Protein AF-A0A015IZI7-F1 (afdb_monomer_lite)

Sequence (241 aa):
MLTGRVTEDRLMTQDAIYEAQQQQKQRHDENLVRIFYKIGDLVLLYKSQLRGKKKLQDRWKGPYYIHEDLGNGVYKLRTLQGDILKTPVNSERLKLYNQRMEPYQSILKDLLQTTPVEVTPFPLPYEPNMKPERKFEILCDALNRIKHFNNRLLLLVHLYYLGRFLEKETESSVQRNYFVRQLTAHYRTSATRIFYIFEIPGAKQIMRTKKTNVSLLRELNTQEYQGLVLQASEIFNGVEN

Radius of gyration: 28.91 Å; chains: 1; bounding box: 81×68×71 Å

Structure (mmCIF, N/CA/C/O backbone):
data_AF-A0A015IZI7-F1
#
_entry.id   AF-A0A015IZI7-F1
#
loop_
_atom_site.group_PDB
_atom_site.id
_atom_site.type_symbol
_atom_site.label_atom_id
_atom_site.label_alt_id
_atom_site.label_comp_id
_atom_site.label_asym_id
_atom_site.label_entity_id
_atom_site.label_seq_id
_atom_site.pdbx_PDB_ins_code
_atom_site.Cartn_x
_atom_site.Cartn_y
_atom_site.Cartn_z
_atom_site.occupancy
_atom_site.B_iso_or_equiv
_atom_site.auth_seq_id
_atom_site.auth_comp_id
_atom_site.auth_asym_id
_atom_site.auth_atom_id
_atom_site.pdbx_PDB_model_num
ATOM 1 N N . MET A 1 1 ? -57.983 41.270 40.077 1.00 46.94 1 MET A N 1
ATOM 2 C CA . MET A 1 1 ? -57.760 39.905 39.550 1.00 46.94 1 MET A CA 1
ATOM 3 C C . MET A 1 1 ? -56.468 39.866 38.728 1.00 46.94 1 MET A C 1
ATOM 5 O O . MET A 1 1 ? -56.521 39.899 37.510 1.00 46.94 1 MET A O 1
ATOM 9 N N . LEU A 1 2 ? -55.302 39.869 39.388 1.00 54.09 2 LEU A N 1
ATOM 10 C CA . LEU A 1 2 ? -53.970 39.886 38.741 1.00 54.09 2 LEU A CA 1
ATOM 11 C C . LEU A 1 2 ? -53.221 38.543 38.862 1.00 54.09 2 LEU A C 1
ATOM 13 O O . LEU A 1 2 ? -52.195 38.346 38.224 1.00 54.09 2 LEU A O 1
ATOM 17 N N . THR A 1 3 ? -53.739 37.611 39.661 1.00 53.09 3 THR A N 1
ATOM 18 C CA . THR A 1 3 ? -53.109 36.318 39.966 1.00 53.09 3 THR A CA 1
ATOM 19 C C . THR A 1 3 ? -53.405 35.227 38.931 1.00 53.09 3 THR A C 1
ATOM 21 O O . THR A 1 3 ? -52.600 34.311 38.789 1.00 53.09 3 THR A O 1
ATOM 24 N N . GLY A 1 4 ? -54.506 35.345 38.176 1.00 58.00 4 GLY A N 1
ATOM 25 C CA . GLY A 1 4 ? -54.903 34.387 37.131 1.00 58.00 4 GLY A CA 1
ATOM 26 C C . GLY A 1 4 ? -53.984 34.404 35.905 1.00 58.00 4 GLY A C 1
ATOM 27 O O . GLY A 1 4 ? -53.443 33.373 35.539 1.00 58.00 4 GLY A O 1
ATOM 28 N N . ARG A 1 5 ? -53.685 35.585 35.342 1.00 57.84 5 ARG A N 1
ATOM 29 C CA . ARG A 1 5 ? -52.778 35.699 34.178 1.00 57.84 5 ARG A CA 1
ATOM 30 C C . ARG A 1 5 ? -51.366 35.186 34.462 1.00 57.84 5 ARG A C 1
ATOM 32 O O . ARG A 1 5 ? -50.799 34.465 33.660 1.00 57.84 5 ARG A O 1
ATOM 39 N N . VAL A 1 6 ? -50.823 35.491 35.643 1.00 61.19 6 VAL A N 1
ATOM 40 C CA . VAL A 1 6 ? -49.469 35.056 36.031 1.00 61.19 6 VAL A CA 1
ATOM 41 C C . VAL A 1 6 ? -49.385 33.540 36.240 1.00 61.19 6 VAL A C 1
ATOM 43 O O . VAL A 1 6 ? -48.314 32.960 36.083 1.00 61.19 6 VAL A O 1
ATOM 46 N N . THR A 1 7 ? -50.482 32.884 36.625 1.00 63.19 7 THR A N 1
ATOM 47 C CA . THR A 1 7 ? -50.522 31.419 36.762 1.00 63.19 7 THR A CA 1
ATOM 48 C C . THR A 1 7 ? -50.707 30.735 35.411 1.00 63.19 7 THR A C 1
ATOM 50 O O . THR A 1 7 ? -50.045 29.734 35.153 1.00 63.19 7 THR A O 1
ATOM 53 N N . GLU A 1 8 ? -51.507 31.327 34.529 1.00 69.31 8 GLU A N 1
ATOM 54 C CA . GLU A 1 8 ? -51.729 30.880 33.151 1.00 69.31 8 GLU A CA 1
ATOM 55 C C . GLU A 1 8 ? -50.447 30.994 32.305 1.00 69.31 8 GLU A C 1
ATOM 57 O O . GLU A 1 8 ? -50.011 30.009 31.714 1.00 69.31 8 GLU A O 1
ATOM 62 N N . ASP A 1 9 ? -49.738 32.127 32.375 1.00 72.75 9 ASP A N 1
ATOM 63 C CA . ASP A 1 9 ? -48.452 32.334 31.689 1.00 72.75 9 ASP A CA 1
ATOM 64 C C . ASP A 1 9 ? -47.370 31.346 32.166 1.00 72.75 9 ASP A C 1
ATOM 66 O O . ASP A 1 9 ? -46.534 30.887 31.381 1.00 72.75 9 ASP A O 1
ATOM 70 N N . ARG A 1 10 ? -47.381 30.973 33.455 1.00 72.38 10 ARG A N 1
ATOM 71 C CA . ARG A 1 10 ? -46.462 29.963 34.012 1.00 72.38 10 ARG A CA 1
ATOM 72 C C . ARG A 1 10 ? -46.775 28.559 33.508 1.00 72.38 10 ARG A C 1
ATOM 74 O O . ARG A 1 10 ? -45.831 27.824 33.228 1.00 72.38 10 ARG A O 1
ATOM 81 N N . LEU A 1 11 ? -48.057 28.207 33.392 1.00 77.44 11 LEU A N 1
ATOM 82 C CA . LEU A 1 11 ? -48.485 26.921 32.838 1.00 77.44 11 LEU A CA 1
ATOM 83 C C . LEU A 1 11 ? -48.055 26.804 31.372 1.00 77.44 11 LEU A C 1
ATOM 85 O O . LEU A 1 11 ? -47.346 25.870 31.014 1.00 77.44 11 LEU A O 1
ATOM 89 N N . MET A 1 12 ? -48.355 27.830 30.569 1.00 78.56 12 MET A N 1
ATOM 90 C CA . MET A 1 12 ? -47.978 27.889 29.152 1.00 78.56 12 MET A CA 1
ATOM 91 C C . MET A 1 12 ? -46.458 27.809 28.955 1.00 78.56 12 MET A C 1
ATOM 93 O O . MET A 1 12 ? -45.971 27.169 28.024 1.00 78.56 12 MET A O 1
ATOM 97 N N . THR A 1 13 ? -45.685 28.425 29.855 1.00 74.25 13 THR A N 1
ATOM 98 C CA . THR A 1 13 ? -44.217 28.343 29.826 1.00 74.25 13 THR A CA 1
ATOM 99 C C . THR A 1 13 ? -43.715 26.937 30.175 1.00 74.25 13 THR A C 1
ATOM 101 O O . THR A 1 13 ? -42.765 26.461 29.555 1.00 74.25 13 THR A O 1
ATOM 104 N N . GLN A 1 14 ? -44.325 26.255 31.151 1.00 82.31 14 GLN A N 1
ATOM 105 C CA . GLN A 1 14 ? -43.961 24.877 31.503 1.00 82.31 14 GLN A CA 1
ATOM 106 C C . GLN A 1 14 ? -44.265 23.895 30.370 1.00 82.31 14 GLN A C 1
ATOM 108 O O . GLN A 1 14 ? -43.404 23.072 30.053 1.00 82.31 14 GLN A O 1
ATOM 113 N N . ASP A 1 15 ? -45.424 24.030 29.728 1.00 86.00 15 ASP A N 1
ATOM 114 C CA . ASP A 1 15 ? -45.821 23.182 28.602 1.00 86.00 15 ASP A CA 1
ATOM 115 C C . ASP A 1 15 ? -44.879 23.375 27.407 1.00 86.00 15 ASP A C 1
ATOM 117 O O . ASP A 1 15 ? -44.349 22.402 26.870 1.00 86.00 15 ASP A O 1
ATOM 121 N N . ALA A 1 16 ? -44.537 24.623 27.068 1.00 86.44 16 ALA A N 1
ATOM 122 C CA . ALA A 1 16 ? -43.582 24.916 25.998 1.00 86.44 16 ALA A CA 1
ATOM 123 C C . ALA A 1 16 ? -42.170 24.361 26.280 1.00 86.44 16 ALA A C 1
ATOM 125 O O . ALA A 1 16 ? -41.502 23.854 25.374 1.00 86.44 16 ALA A O 1
ATOM 126 N N . ILE A 1 17 ? -41.698 24.424 27.534 1.00 86.75 17 ILE A N 1
ATOM 127 C CA . ILE A 1 17 ? -40.411 23.829 27.937 1.00 86.75 17 ILE A CA 1
ATOM 128 C C . ILE A 1 17 ? -40.462 22.305 27.809 1.00 86.75 17 ILE A C 1
ATOM 130 O O . ILE A 1 17 ? -39.502 21.700 27.325 1.00 86.75 17 ILE A O 1
ATOM 134 N N . TYR A 1 18 ? -41.563 21.684 28.232 1.00 91.62 18 TYR A N 1
ATOM 135 C CA . TYR A 1 18 ? -41.744 20.242 28.133 1.00 91.62 18 TYR A CA 1
ATOM 136 C C . TYR A 1 18 ? -41.743 19.782 26.671 1.00 91.62 18 TYR A C 1
ATOM 138 O O . TYR A 1 18 ? -40.990 18.873 26.318 1.00 91.62 18 TYR A O 1
ATOM 146 N N . GLU A 1 19 ? -42.497 20.454 25.798 1.00 88.62 19 GLU A N 1
ATOM 147 C CA . GLU A 1 19 ? -42.527 20.156 24.363 1.00 88.62 19 GLU A CA 1
ATOM 148 C C . GLU A 1 19 ? -41.151 20.317 23.708 1.00 88.62 19 GLU A C 1
ATOM 150 O O . GLU A 1 19 ? -40.715 19.441 22.955 1.00 88.62 19 GLU A O 1
ATOM 155 N N . ALA A 1 20 ? -40.418 21.384 24.039 1.00 86.50 20 ALA A N 1
ATOM 156 C CA . ALA A 1 20 ? -39.063 21.597 23.535 1.00 86.50 20 ALA A CA 1
ATOM 157 C C . ALA A 1 20 ? -38.099 20.478 23.973 1.00 86.50 20 ALA A C 1
ATOM 159 O O . ALA A 1 20 ? -37.296 20.003 23.164 1.00 86.50 20 ALA A O 1
ATOM 160 N N . GLN A 1 21 ? -38.200 20.008 25.223 1.00 90.12 21 GLN A N 1
ATOM 161 C CA . GLN A 1 21 ? -37.410 18.879 25.723 1.00 90.12 21 GLN A CA 1
ATOM 162 C C . GLN A 1 21 ? -37.759 17.567 25.007 1.00 90.12 21 GLN A C 1
ATOM 164 O O . GLN A 1 21 ? -36.848 16.809 24.666 1.00 90.12 21 GLN A O 1
ATOM 169 N N . GLN A 1 22 ? -39.044 17.307 24.730 1.00 89.19 22 GLN A N 1
ATOM 170 C CA . GLN A 1 22 ? -39.462 16.117 23.980 1.00 89.19 22 GLN A CA 1
ATOM 171 C C . GLN A 1 22 ? -38.949 16.153 22.537 1.00 89.19 22 GLN A C 1
ATOM 173 O O . GLN A 1 22 ? -38.363 15.174 22.079 1.00 89.19 22 GLN A O 1
ATOM 178 N N . GLN A 1 23 ? -39.074 17.288 21.843 1.00 87.12 23 GLN A N 1
ATOM 179 C CA . GLN A 1 23 ? -38.558 17.436 20.478 1.00 87.12 23 GLN A CA 1
ATOM 180 C C . GLN A 1 23 ? -37.031 17.303 20.423 1.00 87.12 23 GLN A C 1
ATOM 182 O O . GLN A 1 23 ? -36.497 16.671 19.511 1.00 87.12 23 GLN A O 1
ATOM 187 N N . GLN A 1 24 ? -36.308 17.864 21.399 1.00 82.88 24 GLN A N 1
ATOM 188 C CA . GLN A 1 24 ? -34.855 17.718 21.488 1.00 82.88 24 GLN A CA 1
ATOM 189 C C . GLN A 1 24 ? -34.450 16.258 21.716 1.00 82.88 24 GLN A C 1
ATOM 191 O O . GLN A 1 24 ? -33.527 15.776 21.058 1.00 82.88 24 GLN A O 1
ATOM 196 N N . LYS A 1 25 ? -35.145 15.550 22.613 1.00 80.88 25 LYS A N 1
ATOM 197 C CA . LYS A 1 25 ? -34.928 14.121 22.855 1.00 80.88 25 LYS A CA 1
ATOM 198 C C . LYS A 1 25 ? -35.200 13.302 21.595 1.00 80.88 25 LYS A C 1
ATOM 200 O O . LYS A 1 25 ? -34.359 12.501 21.218 1.00 80.88 25 LYS A O 1
ATOM 205 N N . GLN A 1 26 ? -36.314 13.550 20.911 1.00 82.25 26 GLN A N 1
ATOM 206 C CA . GLN A 1 26 ? -36.691 12.819 19.703 1.00 82.25 26 GLN A CA 1
ATOM 207 C C . GLN A 1 26 ? -35.664 13.008 18.579 1.00 82.25 26 GLN A C 1
ATOM 209 O O . GLN A 1 26 ? -35.177 12.026 18.030 1.00 82.25 26 GLN A O 1
ATOM 214 N N . ARG A 1 27 ? -35.219 14.247 18.325 1.00 75.44 27 ARG A N 1
ATOM 215 C CA . ARG A 1 27 ? -34.142 14.525 17.354 1.00 75.44 27 ARG A CA 1
ATOM 216 C C . ARG A 1 27 ? -32.806 13.894 17.745 1.00 75.44 27 ARG A C 1
ATOM 218 O O . ARG A 1 27 ? -32.017 13.531 16.875 1.00 75.44 27 ARG A O 1
ATOM 225 N N . HIS A 1 28 ? -32.508 13.817 19.040 1.00 70.94 28 HIS A N 1
ATOM 226 C CA . HIS A 1 28 ? -31.294 13.169 19.527 1.00 70.94 28 HIS A CA 1
ATOM 227 C C . HIS A 1 28 ? -31.367 11.645 19.338 1.00 70.94 28 HIS A C 1
ATOM 229 O O . HIS A 1 28 ? -30.427 11.047 18.817 1.00 70.94 28 HIS A O 1
ATOM 235 N N . ASP A 1 29 ? -32.497 11.036 19.700 1.00 72.00 29 ASP A N 1
ATOM 236 C CA . ASP A 1 29 ? -32.761 9.599 19.586 1.00 72.00 29 ASP A CA 1
ATOM 237 C C . ASP A 1 29 ? -32.817 9.134 18.120 1.00 72.00 29 ASP A C 1
ATOM 239 O O . ASP A 1 29 ? -32.295 8.068 17.802 1.00 72.00 29 ASP A O 1
ATOM 243 N N . GLU A 1 30 ? -33.350 9.950 17.205 1.00 74.75 30 GLU A N 1
ATOM 244 C CA . GLU A 1 30 ? -33.351 9.682 15.756 1.00 74.75 30 GLU A CA 1
ATOM 245 C C . GLU A 1 30 ? -31.937 9.636 15.149 1.00 74.75 30 GLU A C 1
ATOM 247 O O . GLU A 1 30 ? -31.692 8.886 14.205 1.00 74.75 30 GLU A O 1
ATOM 252 N N . ASN A 1 31 ? -30.984 10.397 15.701 1.00 65.75 31 ASN A N 1
ATOM 253 C CA . ASN A 1 31 ? -29.598 10.453 15.216 1.00 65.75 31 ASN A CA 1
ATOM 254 C C . ASN A 1 31 ? -28.659 9.443 15.903 1.00 65.75 31 ASN A C 1
ATOM 256 O O . ASN A 1 31 ? -27.481 9.337 15.544 1.00 65.75 31 ASN A O 1
ATOM 260 N N . LEU A 1 32 ? -29.155 8.696 16.891 1.00 64.44 32 LEU A N 1
ATOM 261 C CA . LEU A 1 32 ? -28.382 7.699 17.624 1.00 64.44 32 LEU A CA 1
ATOM 262 C C . LEU A 1 32 ? -28.206 6.429 16.781 1.00 64.44 32 LEU A C 1
ATOM 264 O O . LEU A 1 32 ? -29.002 5.491 16.826 1.00 64.44 32 LEU A O 1
ATOM 268 N N . VAL A 1 33 ? -27.097 6.357 16.044 1.00 66.38 33 VAL A N 1
ATOM 269 C CA . VAL A 1 33 ? -26.640 5.100 15.440 1.00 66.38 33 VAL A CA 1
ATOM 270 C C . VAL A 1 33 ? -26.130 4.190 16.556 1.00 66.38 33 VAL A C 1
ATOM 272 O O . VAL A 1 33 ? -25.017 4.358 17.057 1.00 66.38 33 VAL A O 1
ATOM 275 N N . ARG A 1 34 ? -26.944 3.210 16.960 1.00 70.12 34 ARG A N 1
ATOM 276 C CA . ARG A 1 34 ? -26.528 2.195 17.936 1.00 70.12 34 ARG A CA 1
ATOM 277 C C . ARG A 1 34 ? -25.529 1.240 17.288 1.00 70.12 34 ARG A C 1
ATOM 279 O O . ARG A 1 34 ? -25.898 0.395 16.476 1.00 70.12 34 ARG A O 1
ATOM 286 N N . ILE A 1 35 ? -24.259 1.385 17.652 1.00 79.38 35 ILE A N 1
ATOM 287 C CA . ILE A 1 35 ? -23.197 0.462 17.250 1.00 79.38 35 ILE A CA 1
ATOM 288 C C . ILE A 1 35 ? -23.132 -0.659 18.287 1.00 79.38 35 ILE A C 1
ATOM 290 O O . ILE A 1 35 ? -22.855 -0.409 19.459 1.00 79.38 35 ILE A O 1
ATOM 294 N N . PHE A 1 36 ? -23.366 -1.893 17.847 1.00 87.75 36 PHE A N 1
ATOM 295 C CA . PHE A 1 36 ? -23.194 -3.088 18.670 1.00 87.75 36 PHE A CA 1
ATOM 296 C C . PHE A 1 36 ? -21.883 -3.786 18.312 1.00 87.75 36 PHE A C 1
ATOM 298 O O . PHE A 1 36 ? -21.544 -3.915 17.134 1.00 87.75 36 PHE A O 1
ATOM 305 N N . TYR A 1 37 ? -21.170 -4.253 19.332 1.00 92.56 37 TYR A N 1
ATOM 306 C CA . TYR A 1 37 ? -19.935 -5.020 19.197 1.00 92.56 37 TYR A CA 1
ATOM 307 C C . TYR A 1 37 ? -20.152 -6.457 19.665 1.00 92.56 37 TYR A C 1
ATOM 309 O O . TYR A 1 37 ? -21.001 -6.722 20.518 1.00 92.56 37 TYR A O 1
ATOM 317 N N . LYS A 1 38 ? -19.376 -7.389 19.119 1.00 93.69 38 LYS A N 1
ATOM 318 C CA . LYS A 1 38 ? -19.397 -8.805 19.494 1.00 93.69 38 LYS A CA 1
ATOM 319 C C . LYS A 1 38 ? -18.257 -9.120 20.451 1.00 93.69 38 LYS A C 1
ATOM 321 O O . LYS A 1 38 ? -17.198 -8.499 20.395 1.00 93.69 38 LYS A O 1
ATOM 326 N N . ILE A 1 39 ? -18.456 -10.119 21.311 1.00 95.12 39 ILE A N 1
ATOM 327 C CA . ILE A 1 39 ? -17.376 -10.663 22.145 1.00 95.12 39 ILE A CA 1
ATOM 328 C C . ILE A 1 39 ? -16.213 -11.081 21.234 1.00 95.12 39 ILE A C 1
ATOM 330 O O . ILE A 1 39 ? -16.412 -11.778 20.242 1.00 95.12 39 ILE A O 1
ATOM 334 N N . GLY A 1 40 ? -15.005 -10.630 21.571 1.00 93.06 40 GLY A N 1
ATOM 335 C CA . GLY A 1 40 ? -13.797 -10.823 20.770 1.00 93.06 40 GLY A CA 1
ATOM 336 C C . GLY A 1 40 ? -13.491 -9.701 19.773 1.00 93.06 40 GLY A C 1
ATOM 337 O O . GLY A 1 40 ? -12.369 -9.665 19.270 1.00 93.06 40 GLY A O 1
ATOM 338 N N . ASP A 1 41 ? -14.403 -8.753 19.527 1.00 94.00 41 ASP A N 1
ATOM 339 C CA . ASP A 1 41 ? -14.086 -7.581 18.706 1.00 94.00 41 ASP A CA 1
ATOM 340 C C . ASP A 1 41 ? -12.974 -6.758 19.360 1.00 94.00 41 ASP A C 1
ATOM 342 O O . ASP A 1 41 ? -12.964 -6.523 20.573 1.00 94.00 41 ASP A O 1
ATOM 346 N N . LEU A 1 42 ? -12.034 -6.294 18.540 1.00 95.12 42 LEU A N 1
ATOM 347 C CA . LEU A 1 42 ? -10.945 -5.439 18.981 1.00 95.12 42 LEU A CA 1
ATOM 348 C C . LEU A 1 42 ? -11.386 -3.974 18.851 1.00 95.12 42 LEU A C 1
ATOM 350 O O . LEU A 1 42 ? -11.800 -3.541 17.778 1.00 95.12 42 LEU A O 1
ATOM 354 N N . VAL A 1 43 ? -11.318 -3.201 19.933 1.00 94.94 43 VAL A N 1
ATOM 355 C CA . VAL A 1 43 ? -11.844 -1.830 20.024 1.00 94.94 43 VAL A CA 1
ATOM 356 C C . VAL A 1 43 ? -10.851 -0.864 20.668 1.00 94.94 43 VAL A C 1
ATOM 358 O O . VAL A 1 43 ? -9.965 -1.242 21.435 1.00 94.94 43 VAL A O 1
ATOM 361 N N . LEU A 1 44 ? -11.014 0.422 20.369 1.00 95.00 44 LEU A N 1
ATOM 362 C CA . LEU A 1 44 ? -10.351 1.527 21.051 1.00 95.00 44 LEU A CA 1
ATOM 363 C C . LEU A 1 44 ? -11.326 2.228 21.998 1.00 95.00 44 LEU A C 1
ATOM 365 O O . LEU A 1 44 ? -12.474 2.474 21.647 1.00 95.00 44 LEU A O 1
ATOM 369 N N . LEU A 1 45 ? -10.827 2.619 23.168 1.00 94.19 45 LEU A N 1
ATOM 370 C CA . LEU A 1 45 ? -11.562 3.302 24.229 1.00 94.19 45 LEU A CA 1
ATOM 371 C C . LEU A 1 45 ? -11.267 4.806 24.241 1.00 94.19 45 LEU A C 1
ATOM 373 O O . LEU A 1 45 ? -10.119 5.219 24.407 1.00 94.19 45 LEU A O 1
ATOM 377 N N . TYR A 1 46 ? -12.295 5.645 24.167 1.00 91.06 46 TYR A N 1
ATOM 378 C CA . TYR A 1 46 ? -12.159 7.096 24.275 1.00 91.06 46 TYR A CA 1
ATOM 379 C C . TYR A 1 46 ? -11.890 7.556 25.721 1.00 91.06 46 TYR A C 1
ATOM 381 O O . TYR A 1 46 ? -12.656 7.269 26.652 1.00 91.06 46 TYR A O 1
ATOM 389 N N . LYS A 1 47 ? -10.819 8.335 25.923 1.00 84.81 47 LYS A N 1
ATOM 390 C CA . LYS A 1 47 ? -10.495 9.021 27.185 1.00 84.81 47 LYS A CA 1
ATOM 391 C C . LYS A 1 47 ? -11.332 10.296 27.317 1.00 84.81 47 LYS A C 1
ATOM 393 O O . LYS A 1 47 ? -11.076 11.285 26.634 1.00 84.81 47 LYS A O 1
ATOM 398 N N . SER A 1 48 ? -12.285 10.303 28.247 1.00 73.81 48 SER A N 1
ATOM 399 C CA . SER A 1 48 ? -13.161 11.457 28.500 1.00 73.81 48 SER A CA 1
ATOM 400 C C . SER A 1 48 ? -12.520 12.576 29.332 1.00 73.81 48 SER A C 1
ATOM 402 O O . SER A 1 48 ? -13.051 13.682 29.354 1.00 73.81 48 SER A O 1
ATOM 404 N N . GLN A 1 49 ? -11.393 12.330 30.011 1.00 69.50 49 GLN A N 1
ATOM 405 C CA . GLN A 1 49 ? -10.818 13.296 30.956 1.00 69.50 49 GLN A CA 1
ATOM 406 C C . GLN A 1 49 ? -10.432 14.633 30.288 1.00 69.50 49 GLN A C 1
ATOM 408 O O . GLN A 1 49 ? -9.799 14.685 29.231 1.00 69.50 49 GLN A O 1
ATOM 413 N N . LEU A 1 50 ? -10.857 15.730 30.927 1.00 58.62 50 LEU A N 1
ATOM 414 C CA . LEU A 1 50 ? -10.858 17.093 30.381 1.00 58.62 50 LEU A CA 1
ATOM 415 C C . LEU A 1 50 ? -9.660 17.962 30.812 1.00 58.62 50 LEU A C 1
ATOM 417 O O . LEU A 1 50 ? -9.432 18.999 30.193 1.00 58.62 50 LEU A O 1
ATOM 421 N N . ARG A 1 51 ? -8.886 17.574 31.837 1.00 61.16 51 ARG A N 1
ATOM 422 C CA . ARG A 1 51 ? -7.815 18.425 32.397 1.00 61.16 51 ARG A CA 1
ATOM 423 C C . ARG A 1 51 ? -6.517 18.349 31.582 1.00 61.16 51 ARG A C 1
ATOM 425 O O . ARG A 1 51 ? -6.025 17.260 31.315 1.00 61.16 51 ARG A O 1
ATOM 432 N N . GLY A 1 52 ? -5.951 19.515 31.245 1.00 65.06 52 GLY A N 1
ATOM 433 C CA . GLY A 1 52 ? -4.572 19.653 30.743 1.00 65.06 52 GLY A CA 1
ATOM 434 C C . GLY A 1 52 ? -4.350 19.406 29.243 1.00 65.06 52 GLY A C 1
ATOM 435 O O . GLY A 1 52 ? -3.253 19.018 28.846 1.00 65.06 52 GLY A O 1
ATOM 436 N N . LYS A 1 53 ? -5.368 19.594 28.392 1.00 64.25 53 LYS A N 1
ATOM 437 C CA . LYS A 1 53 ? -5.282 19.260 26.958 1.00 64.25 53 LYS A CA 1
ATOM 438 C C . LYS A 1 53 ? -4.300 20.155 26.189 1.00 64.25 53 LYS A C 1
ATOM 440 O O . LYS A 1 53 ? -4.436 21.374 26.187 1.00 64.25 53 LYS A O 1
ATOM 445 N N . LYS A 1 54 ? -3.405 19.529 25.416 1.00 68.19 54 LYS A N 1
ATOM 446 C CA . LYS A 1 54 ? -2.718 20.152 24.270 1.00 68.19 54 LYS A CA 1
ATOM 447 C C . LYS A 1 54 ? -3.438 19.755 22.973 1.00 68.19 54 LYS A C 1
ATOM 449 O O . LYS A 1 54 ? -3.994 18.657 22.884 1.00 68.19 54 LYS A O 1
ATOM 454 N N . LYS A 1 55 ? -3.470 20.642 21.970 1.00 74.19 55 LYS A N 1
ATOM 455 C CA . LYS A 1 55 ? -4.003 20.321 20.628 1.00 74.19 55 LYS A CA 1
ATOM 456 C C . LYS A 1 55 ? -3.268 19.089 20.054 1.00 74.19 55 LYS A C 1
ATOM 458 O O . LYS A 1 55 ? -2.096 18.896 20.357 1.00 74.19 55 LYS A O 1
ATOM 463 N N . LEU A 1 56 ? -3.962 18.278 19.243 1.00 74.06 56 LEU A N 1
ATOM 464 C CA . LEU A 1 56 ? -3.447 17.083 18.534 1.00 74.06 56 LEU A CA 1
ATOM 465 C C . LEU A 1 56 ? -3.123 15.825 19.371 1.00 74.06 56 LEU A C 1
ATOM 467 O O . LEU A 1 56 ? -2.608 14.858 18.821 1.00 74.06 56 LEU A O 1
ATOM 471 N N . GLN A 1 57 ? -3.440 15.773 20.669 1.00 77.00 57 GLN A N 1
ATOM 472 C CA . GLN A 1 57 ? -3.255 14.532 21.438 1.00 77.00 57 GLN A CA 1
ATOM 473 C C . GLN A 1 57 ? -4.297 13.461 21.085 1.00 77.00 57 GLN A C 1
ATOM 475 O O . GLN A 1 57 ? -5.499 13.749 21.065 1.00 77.00 57 GLN A O 1
ATOM 480 N N . ASP A 1 58 ? -3.839 12.219 20.885 1.00 78.38 58 ASP A N 1
ATOM 481 C CA . ASP A 1 58 ? -4.726 11.073 20.682 1.00 78.38 58 ASP A CA 1
ATOM 482 C C . ASP A 1 58 ? -5.547 10.786 21.948 1.00 78.38 58 ASP A C 1
ATOM 484 O O . ASP A 1 58 ? -5.037 10.655 23.069 1.00 78.38 58 ASP A O 1
ATOM 488 N N . ARG A 1 59 ? -6.863 10.717 21.757 1.00 86.44 59 ARG A N 1
ATOM 489 C CA . ARG A 1 59 ? -7.852 10.500 22.815 1.00 86.44 59 ARG A CA 1
ATOM 490 C C . ARG A 1 59 ? -8.290 9.047 22.910 1.00 86.44 59 ARG A C 1
ATOM 492 O O . ARG A 1 59 ? -9.003 8.706 23.848 1.00 86.44 59 ARG A O 1
ATOM 499 N N . TRP A 1 60 ? -7.865 8.198 21.986 1.00 91.31 60 TRP A N 1
ATOM 500 C CA . TRP A 1 60 ? -8.178 6.781 21.977 1.00 91.31 60 TRP A CA 1
ATOM 501 C C . TRP A 1 60 ? -7.085 5.997 22.730 1.00 91.31 60 TRP A C 1
ATOM 503 O O . TRP A 1 60 ? -5.895 6.266 22.594 1.00 91.31 60 TRP A O 1
ATOM 513 N N . LYS A 1 61 ? -7.481 5.071 23.609 1.00 90.50 61 LYS A N 1
ATOM 514 C CA . LYS A 1 61 ? -6.614 4.067 24.254 1.00 90.50 61 LYS A CA 1
ATOM 515 C C . LYS A 1 61 ? -6.919 2.696 23.681 1.00 90.50 61 LYS A C 1
ATOM 517 O O . LYS A 1 61 ? -8.049 2.444 23.277 1.00 90.50 61 LYS A O 1
ATOM 522 N N . GLY A 1 62 ? -5.960 1.792 23.785 1.00 87.06 62 GLY A N 1
ATOM 523 C CA . GLY A 1 62 ? -6.122 0.399 23.389 1.00 87.06 62 GLY A CA 1
ATOM 524 C C . GLY A 1 62 ? -5.126 0.030 22.296 1.00 87.06 62 GLY A C 1
ATOM 525 O O . GLY A 1 62 ? -4.199 0.805 22.048 1.00 87.06 62 GLY A O 1
ATOM 526 N N . PRO A 1 63 ? -5.293 -1.132 21.653 1.00 93.38 63 PRO A N 1
ATOM 527 C CA . PRO A 1 63 ? -6.544 -1.896 21.534 1.00 93.38 63 PRO A CA 1
ATOM 528 C C . PRO A 1 63 ? -6.958 -2.738 22.761 1.00 93.38 63 PRO A C 1
ATOM 530 O O . PRO A 1 63 ? -6.123 -3.106 23.585 1.00 93.38 63 PRO A O 1
ATOM 533 N N . TYR A 1 64 ? -8.257 -3.042 22.861 1.00 95.88 64 TYR A N 1
ATOM 534 C CA . TYR A 1 64 ? -8.883 -3.927 23.857 1.00 95.88 64 TYR A CA 1
ATOM 535 C C . TYR A 1 64 ? -9.836 -4.913 23.181 1.00 95.88 64 TYR A C 1
ATOM 537 O O . TYR A 1 64 ? -10.439 -4.566 22.173 1.00 95.88 64 TYR A O 1
ATOM 545 N N . TYR A 1 65 ? -10.035 -6.094 23.759 1.00 96.94 65 TYR A N 1
ATOM 546 C CA . TYR A 1 65 ? -11.087 -7.019 23.336 1.00 96.94 65 TYR A CA 1
ATOM 547 C C . TYR A 1 65 ? -12.402 -6.717 24.056 1.00 96.94 65 TYR A C 1
ATOM 549 O O . TYR A 1 65 ? -12.393 -6.457 25.263 1.00 96.94 65 TYR A O 1
ATOM 557 N N . ILE A 1 66 ? -13.534 -6.834 23.362 1.00 96.88 66 ILE A N 1
ATOM 558 C CA . ILE A 1 66 ? -14.831 -7.010 24.023 1.00 96.88 66 ILE A CA 1
ATOM 559 C C . ILE A 1 66 ? -14.804 -8.358 24.743 1.00 96.88 66 ILE A C 1
ATOM 561 O O . ILE A 1 66 ? -14.634 -9.405 24.120 1.00 96.88 66 ILE A O 1
ATOM 565 N N . HIS A 1 67 ? -14.931 -8.330 26.063 1.00 97.06 67 HIS A N 1
ATOM 566 C CA . HIS A 1 67 ? -14.906 -9.524 26.900 1.00 97.06 67 HIS A CA 1
ATOM 567 C C . HIS A 1 67 ? -16.310 -10.044 27.195 1.00 97.06 67 HIS A C 1
ATOM 569 O O . HIS A 1 67 ? -16.546 -11.245 27.126 1.00 97.06 67 HIS A O 1
ATOM 575 N N . GLU A 1 68 ? -17.228 -9.134 27.506 1.00 96.00 68 GLU A N 1
ATOM 576 C CA . GLU A 1 68 ? -18.588 -9.448 27.930 1.00 96.00 68 GLU A CA 1
ATOM 577 C C . GLU A 1 68 ? -19.526 -8.339 27.448 1.00 96.00 68 GLU A C 1
ATOM 579 O O . GLU A 1 68 ? -19.178 -7.155 27.537 1.00 96.00 68 GLU A O 1
ATOM 584 N N . ASP A 1 69 ? -20.697 -8.727 26.945 1.00 95.31 69 ASP A N 1
ATOM 585 C CA . ASP A 1 69 ? -21.809 -7.823 26.649 1.00 95.31 69 ASP A CA 1
ATOM 586 C C . ASP A 1 69 ? -22.763 -7.816 27.849 1.00 95.31 69 ASP A C 1
ATOM 588 O O . ASP A 1 69 ? -23.332 -8.848 28.201 1.00 95.31 69 ASP A O 1
ATOM 592 N N . LEU A 1 70 ? -22.903 -6.660 28.498 1.00 93.25 70 LEU A N 1
ATOM 593 C CA . LEU A 1 70 ? -23.793 -6.466 29.647 1.00 93.25 70 LEU A CA 1
ATOM 594 C C . LEU A 1 70 ? -25.188 -5.968 29.225 1.00 93.25 70 LEU A C 1
ATOM 596 O O . LEU A 1 70 ? -26.015 -5.654 30.081 1.00 93.25 70 LEU A O 1
ATOM 600 N N . GLY A 1 71 ? -25.454 -5.876 27.920 1.00 89.44 71 GLY A N 1
ATOM 601 C CA . GLY A 1 71 ? -26.685 -5.347 27.351 1.00 89.44 71 GLY A CA 1
ATOM 602 C C . GLY A 1 71 ? -26.674 -3.824 27.196 1.00 89.44 71 GLY A C 1
ATOM 603 O O . GLY A 1 71 ? -25.836 -3.107 27.744 1.00 89.44 71 GLY A O 1
ATOM 604 N N . ASN A 1 72 ? -27.630 -3.312 26.412 1.00 86.62 72 ASN A N 1
ATOM 605 C CA . ASN A 1 72 ? -27.829 -1.876 26.157 1.00 86.62 72 ASN A CA 1
ATOM 606 C C . ASN A 1 72 ? -26.573 -1.133 25.655 1.00 86.62 72 ASN A C 1
ATOM 608 O O . ASN A 1 72 ? -26.395 0.054 25.924 1.00 86.62 72 ASN A O 1
ATOM 612 N N . GLY A 1 73 ? -25.696 -1.832 24.927 1.00 88.94 73 GLY A N 1
ATOM 613 C CA . GLY A 1 73 ? -24.452 -1.263 24.414 1.00 88.94 73 GLY A CA 1
ATOM 614 C C . GLY A 1 73 ? -23.405 -1.010 25.500 1.00 88.94 73 GLY A C 1
ATOM 615 O O . GLY A 1 73 ? -22.548 -0.154 25.315 1.00 88.94 73 GLY A O 1
ATOM 616 N N . VAL A 1 74 ? -23.458 -1.702 26.639 1.00 94.00 74 VAL A N 1
ATOM 617 C CA . VAL A 1 74 ? -22.444 -1.616 27.696 1.00 94.00 74 VAL A CA 1
ATOM 618 C C . VAL A 1 74 ? -21.592 -2.881 27.688 1.00 94.00 74 VAL A C 1
ATOM 620 O O . VAL A 1 74 ? -22.106 -3.990 27.757 1.00 94.00 74 VAL A O 1
ATOM 623 N N . TYR A 1 75 ? -20.272 -2.711 27.656 1.00 96.44 75 TYR A N 1
ATOM 624 C CA . TYR A 1 75 ? -19.322 -3.810 27.496 1.00 96.44 75 TYR A CA 1
ATOM 625 C C . TYR A 1 75 ? -18.264 -3.813 28.598 1.00 96.44 75 TYR A C 1
ATOM 627 O O . TYR A 1 75 ? -17.780 -2.752 29.011 1.00 96.44 75 TYR A O 1
ATOM 635 N N . LYS A 1 76 ? -17.833 -5.005 29.029 1.00 96.94 76 LYS A N 1
ATOM 636 C CA . LYS A 1 76 ? -16.540 -5.155 29.711 1.00 96.94 76 LYS A CA 1
ATOM 637 C C . LYS A 1 76 ? -15.444 -5.351 28.679 1.00 96.94 76 LYS A C 1
ATOM 639 O O . LYS A 1 76 ? -15.597 -6.106 27.720 1.00 96.94 76 LYS A O 1
ATOM 644 N N . LEU A 1 77 ? -14.322 -4.683 28.906 1.00 97.38 77 LEU A N 1
ATOM 645 C CA . LEU A 1 77 ? -13.151 -4.771 28.044 1.00 97.38 77 LEU A CA 1
ATOM 646 C C . LEU A 1 77 ? -12.074 -5.634 28.694 1.00 97.38 77 LEU A C 1
ATOM 648 O O . LEU A 1 77 ? -11.935 -5.638 29.916 1.00 97.38 77 LEU A O 1
ATOM 652 N N . ARG A 1 78 ? -11.264 -6.294 27.873 1.00 97.00 78 ARG A N 1
ATOM 653 C CA . ARG A 1 78 ? -10.069 -7.031 28.290 1.00 97.00 78 ARG A CA 1
ATOM 654 C C . ARG A 1 78 ? -8.838 -6.501 27.559 1.00 97.00 78 ARG A C 1
ATOM 656 O O . ARG A 1 78 ? -8.907 -6.190 26.370 1.00 97.00 78 ARG A O 1
ATOM 663 N N . THR A 1 79 ? -7.714 -6.369 28.257 1.00 95.81 79 THR A N 1
ATOM 664 C CA . THR A 1 79 ? -6.419 -6.027 27.652 1.00 95.81 79 THR A CA 1
ATOM 665 C C . THR A 1 79 ? -5.947 -7.149 26.728 1.00 95.81 79 THR A C 1
ATOM 667 O O . THR A 1 79 ? -6.409 -8.288 26.810 1.00 95.81 79 THR A O 1
ATOM 670 N N . LEU A 1 80 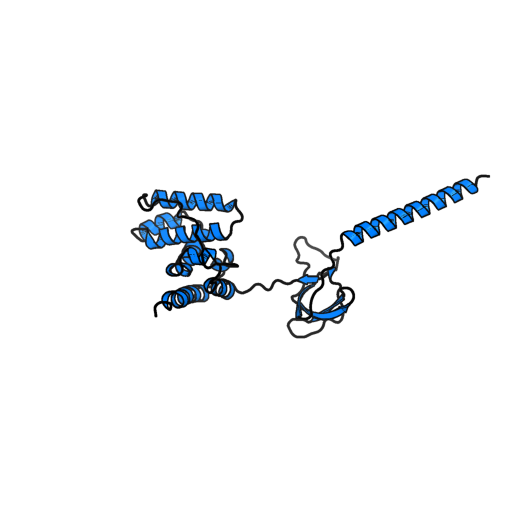? -4.993 -6.853 25.847 1.00 92.88 80 LEU A N 1
ATOM 671 C CA . LEU A 1 80 ? -4.378 -7.885 25.004 1.00 92.88 80 LEU A CA 1
ATOM 672 C C . LEU A 1 80 ? -3.736 -9.002 25.846 1.00 92.88 80 LEU A C 1
ATOM 674 O O . LEU A 1 80 ? -3.722 -10.153 25.423 1.00 92.88 80 LEU A O 1
ATOM 678 N N . GLN A 1 81 ? -3.256 -8.659 27.045 1.00 94.00 81 GLN A N 1
ATOM 679 C CA . GLN A 1 81 ? -2.596 -9.553 27.994 1.00 94.00 81 GLN A CA 1
ATOM 680 C C . GLN A 1 81 ? -3.565 -10.437 28.791 1.00 94.00 81 GLN A C 1
ATOM 682 O O . GLN A 1 81 ? -3.122 -11.411 29.387 1.00 94.00 81 GLN A O 1
ATOM 687 N N . GLY A 1 82 ? -4.871 -10.144 28.790 1.00 91.56 82 GLY A N 1
ATOM 688 C CA . GLY A 1 82 ? -5.857 -10.944 29.527 1.00 91.56 82 GLY A CA 1
ATOM 689 C C . GLY A 1 82 ? -6.564 -10.232 30.674 1.00 91.56 82 GLY A C 1
ATOM 690 O O . GLY A 1 82 ? -7.582 -10.736 31.138 1.00 91.56 82 GLY A O 1
ATOM 691 N N . ASP A 1 83 ? -6.111 -9.048 31.080 1.00 96.00 83 ASP A N 1
ATOM 692 C CA . ASP A 1 83 ? -6.676 -8.343 32.232 1.00 96.00 83 ASP A CA 1
ATOM 693 C C . ASP A 1 83 ? -8.021 -7.702 31.898 1.00 96.00 83 ASP A C 1
ATOM 695 O O . ASP A 1 83 ? -8.143 -6.921 30.951 1.00 96.00 83 ASP A O 1
ATOM 699 N N . ILE A 1 84 ? -9.041 -7.986 32.702 1.00 96.06 84 ILE A N 1
ATOM 700 C CA . ILE A 1 84 ? -10.373 -7.407 32.524 1.00 96.06 84 ILE A CA 1
ATOM 701 C C . ILE A 1 84 ? -10.418 -6.032 33.196 1.00 96.06 84 ILE A C 1
ATOM 703 O O . ILE A 1 84 ? -10.075 -5.868 34.370 1.00 96.06 84 ILE A O 1
ATOM 707 N N . LEU A 1 85 ? -10.866 -5.022 32.454 1.00 93.44 85 LEU A N 1
ATOM 708 C CA . LEU A 1 85 ? -11.078 -3.685 32.990 1.00 93.44 85 LEU A CA 1
ATOM 709 C C . LEU A 1 85 ? -12.253 -3.715 33.971 1.00 93.44 85 LEU A C 1
ATOM 711 O O . LEU A 1 85 ? -13.343 -4.180 33.646 1.00 93.44 85 LEU A O 1
ATOM 715 N N . LYS A 1 86 ? -12.030 -3.162 35.168 1.00 91.88 86 LYS A N 1
ATOM 716 C CA . LYS A 1 86 ? -13.029 -3.142 36.249 1.00 91.88 86 LYS A CA 1
ATOM 717 C C . LYS A 1 86 ? -14.305 -2.392 35.869 1.00 91.88 86 LYS A C 1
ATOM 719 O O . LYS A 1 86 ? -15.391 -2.785 36.277 1.00 91.88 86 LYS A O 1
ATOM 724 N N . THR A 1 87 ? -14.171 -1.291 35.136 1.00 92.12 87 THR A N 1
ATOM 725 C CA . THR A 1 87 ? -15.286 -0.417 34.772 1.00 92.12 87 THR A CA 1
ATOM 726 C C . THR A 1 87 ? -15.858 -0.793 33.406 1.00 92.12 87 THR A C 1
ATOM 728 O O . THR A 1 87 ? -15.130 -0.716 32.412 1.00 92.12 87 THR A O 1
ATOM 731 N N . PRO A 1 88 ? -17.159 -1.130 33.328 1.00 94.25 88 PRO A N 1
ATOM 732 C CA . PRO A 1 88 ? -17.857 -1.256 32.058 1.00 94.25 88 PRO A CA 1
ATOM 733 C C . PRO A 1 88 ? -17.855 0.056 31.273 1.00 94.25 88 PRO A C 1
ATOM 735 O O . PRO A 1 88 ? -17.802 1.151 31.844 1.00 94.25 88 PRO A O 1
ATOM 738 N N . VAL A 1 89 ? -17.929 -0.050 29.950 1.00 93.81 89 VAL A N 1
ATOM 739 C CA . VAL A 1 89 ? -17.881 1.092 29.037 1.00 93.81 89 VAL A CA 1
ATOM 740 C C . VAL A 1 89 ? -19.051 1.026 28.063 1.00 93.81 89 VAL A C 1
ATOM 742 O O . VAL A 1 89 ? -19.324 -0.020 27.484 1.00 93.81 89 VAL A O 1
ATOM 745 N N . ASN A 1 90 ? -19.714 2.162 27.851 1.00 93.44 90 ASN A N 1
ATOM 746 C CA . ASN A 1 90 ? -20.729 2.312 26.811 1.00 93.44 90 ASN A CA 1
ATOM 747 C C . ASN A 1 90 ? -20.097 2.323 25.400 1.00 93.44 90 ASN A C 1
ATOM 749 O O . ASN A 1 90 ? -19.050 2.938 25.182 1.00 93.44 90 ASN A O 1
ATOM 753 N N . SER A 1 91 ? -20.779 1.687 24.451 1.00 91.56 91 SER A N 1
ATOM 754 C CA . SER A 1 91 ? -20.534 1.635 23.010 1.00 91.56 91 SER A CA 1
ATOM 755 C C . SER A 1 91 ? -20.162 2.978 22.379 1.00 91.56 91 SER A C 1
ATOM 757 O O . SER A 1 91 ? -19.265 3.011 21.542 1.00 91.56 91 SER A O 1
ATOM 759 N N . GLU A 1 92 ? -20.748 4.090 22.832 1.00 89.44 92 GLU A N 1
ATOM 760 C CA . GLU A 1 92 ? -20.462 5.451 22.345 1.00 89.44 92 GLU A CA 1
ATOM 761 C C . GLU A 1 92 ? -19.008 5.886 22.576 1.00 89.44 92 GLU A C 1
ATOM 763 O O . GLU A 1 92 ? -18.467 6.746 21.880 1.00 89.44 92 GLU A O 1
ATOM 768 N N . ARG A 1 93 ? -18.349 5.298 23.580 1.00 91.69 93 ARG A N 1
ATOM 769 C CA . ARG A 1 93 ? -16.938 5.553 23.894 1.00 91.69 93 ARG A CA 1
ATOM 770 C C . ARG A 1 93 ? -16.008 4.540 23.243 1.00 91.69 93 ARG A C 1
ATOM 772 O O . ARG A 1 93 ? -14.807 4.575 23.518 1.00 91.69 93 ARG A O 1
ATOM 779 N N . LEU A 1 94 ? -16.544 3.646 22.425 1.00 93.31 94 LEU A N 1
ATOM 780 C CA . LEU A 1 94 ? -15.802 2.623 21.718 1.00 93.31 94 LEU A CA 1
ATOM 781 C C . LEU A 1 94 ? -15.812 2.923 20.223 1.00 93.31 94 LEU A C 1
ATOM 783 O O . LEU A 1 94 ? -16.741 3.517 19.683 1.00 93.31 94 LEU A O 1
ATOM 787 N N . LYS A 1 95 ? -14.756 2.489 19.549 1.00 91.94 95 LYS A N 1
ATOM 788 C CA . LYS A 1 95 ? -14.747 2.321 18.096 1.00 91.94 95 LYS A CA 1
ATOM 789 C C . LYS A 1 95 ? -13.989 1.052 17.756 1.00 91.94 95 LYS A C 1
ATOM 791 O O . LYS A 1 95 ? -13.024 0.730 18.452 1.00 91.94 95 LYS A O 1
ATOM 796 N N . LEU A 1 96 ? -14.373 0.371 16.681 1.00 91.88 96 LEU A N 1
ATOM 797 C CA . LEU A 1 96 ? -13.617 -0.773 16.169 1.00 91.88 96 LEU A CA 1
ATOM 798 C C . LEU A 1 96 ? -12.157 -0.381 15.909 1.00 91.88 96 LEU A C 1
ATOM 800 O O . LEU A 1 96 ? -11.854 0.655 15.308 1.00 91.88 96 LEU A O 1
ATOM 804 N N . TYR A 1 97 ? -11.248 -1.217 16.395 1.00 90.50 97 TYR A N 1
ATOM 805 C CA . TYR A 1 97 ? -9.836 -1.148 16.084 1.00 90.50 97 TYR A CA 1
ATOM 806 C C . TYR A 1 97 ? -9.576 -1.993 14.845 1.00 90.50 97 TYR A C 1
ATOM 808 O O . TYR A 1 97 ? -9.573 -3.222 14.883 1.00 90.50 97 TYR A O 1
ATOM 816 N N . ASN A 1 98 ? -9.307 -1.311 13.739 1.00 82.19 98 ASN A N 1
ATOM 817 C CA . ASN A 1 98 ? -8.845 -1.971 12.533 1.00 82.19 98 ASN A CA 1
ATOM 818 C C . ASN A 1 98 ? -7.372 -2.321 12.723 1.00 82.19 98 ASN A C 1
ATOM 820 O O . ASN A 1 98 ? -6.504 -1.467 12.531 1.00 82.19 98 ASN A O 1
ATOM 824 N N . GLN A 1 99 ? -7.096 -3.566 13.122 1.00 77.25 99 GLN A N 1
ATOM 825 C CA . GLN A 1 99 ? -5.726 -4.046 13.231 1.00 77.25 99 GLN A CA 1
ATOM 826 C C . GLN A 1 99 ? -5.038 -3.880 11.881 1.00 77.25 99 GLN A C 1
ATOM 828 O O . GLN A 1 99 ? -5.469 -4.426 10.858 1.00 77.25 99 GLN A O 1
ATOM 833 N N . ARG A 1 100 ? -3.970 -3.080 11.881 1.00 72.50 100 ARG A N 1
ATOM 834 C CA . ARG A 1 100 ? -3.116 -2.938 10.714 1.00 72.50 100 ARG A CA 1
ATOM 835 C C . ARG A 1 100 ? -2.477 -4.298 10.468 1.00 72.50 100 ARG A C 1
ATOM 837 O O . ARG A 1 100 ? -1.740 -4.800 11.305 1.00 72.50 100 ARG A O 1
ATOM 844 N N . MET A 1 101 ? -2.817 -4.908 9.342 1.00 75.94 101 MET A N 1
ATOM 845 C CA . MET A 1 101 ? -2.130 -6.102 8.873 1.00 75.94 101 MET A CA 1
ATOM 846 C C . MET A 1 101 ? -0.747 -5.679 8.381 1.00 75.94 101 MET A C 1
ATOM 848 O O . MET A 1 101 ? -0.634 -4.650 7.708 1.00 75.94 101 MET A O 1
ATOM 852 N N . GLU A 1 102 ? 0.281 -6.456 8.716 1.00 88.75 102 GLU A N 1
ATOM 853 C CA . GLU A 1 102 ? 1.651 -6.142 8.311 1.00 88.75 102 GLU A CA 1
ATOM 854 C C . GLU A 1 102 ? 1.761 -5.994 6.782 1.00 88.75 102 GLU A C 1
ATOM 856 O O . GLU A 1 102 ? 1.042 -6.696 6.047 1.00 88.75 102 GLU A O 1
ATOM 861 N N . PRO A 1 103 ? 2.619 -5.085 6.275 1.00 93.12 103 PRO A N 1
ATOM 862 C CA . PRO A 1 103 ? 2.736 -4.828 4.842 1.00 93.12 103 PRO A CA 1
ATOM 863 C C . PRO A 1 103 ? 3.007 -6.093 4.032 1.00 93.12 103 PRO A C 1
ATOM 865 O O . PRO A 1 103 ? 2.325 -6.328 3.033 1.00 93.12 103 PRO A O 1
ATOM 868 N N . TYR A 1 104 ? 3.919 -6.945 4.512 1.00 94.25 104 TYR A N 1
ATOM 869 C CA . TYR A 1 104 ? 4.253 -8.217 3.876 1.00 94.25 104 TYR A CA 1
ATOM 870 C C . TYR A 1 104 ? 3.019 -9.111 3.694 1.00 94.25 104 TYR A C 1
ATOM 872 O O . TYR A 1 104 ? 2.677 -9.493 2.577 1.00 94.25 104 TYR A O 1
ATOM 880 N N . GLN A 1 105 ? 2.290 -9.376 4.781 1.00 94.00 105 GLN A N 1
ATOM 881 C CA . GLN A 1 105 ? 1.116 -10.255 4.774 1.00 94.00 105 GLN A CA 1
ATOM 882 C C . GLN A 1 105 ? -0.025 -9.692 3.918 1.00 94.00 105 GLN A C 1
ATOM 884 O O . GLN A 1 105 ? -0.728 -10.433 3.230 1.00 94.00 105 GLN A O 1
ATOM 889 N N . SER A 1 106 ? -0.196 -8.367 3.925 1.00 93.75 106 SER A N 1
ATOM 890 C CA . SER A 1 106 ? -1.215 -7.694 3.117 1.00 93.75 106 SER A CA 1
ATOM 891 C C . SER A 1 106 ? -0.964 -7.861 1.620 1.00 93.75 106 SER A C 1
ATOM 893 O O . SER A 1 106 ? -1.907 -8.111 0.871 1.00 93.75 106 SER A O 1
ATOM 895 N N . ILE A 1 107 ? 0.294 -7.726 1.194 1.00 96.44 107 ILE A N 1
ATOM 896 C CA . ILE A 1 107 ? 0.684 -7.843 -0.215 1.00 96.44 107 ILE A CA 1
ATOM 897 C C . ILE A 1 107 ? 0.691 -9.312 -0.645 1.00 96.44 107 ILE A C 1
ATOM 899 O O . ILE A 1 107 ? 0.141 -9.624 -1.696 1.00 96.44 107 ILE A O 1
ATOM 903 N N . LEU A 1 108 ? 1.213 -10.225 0.182 1.00 96.31 108 LEU A N 1
ATOM 904 C CA . LEU A 1 108 ? 1.197 -11.663 -0.106 1.00 96.31 108 LEU A CA 1
ATOM 905 C C . LEU A 1 108 ? -0.231 -12.184 -0.313 1.00 96.31 108 LEU A C 1
ATOM 907 O O . LEU A 1 108 ? -0.509 -12.885 -1.283 1.00 96.31 108 LEU A O 1
ATOM 911 N N . LYS A 1 109 ? -1.172 -11.779 0.547 1.00 95.38 109 LYS A N 1
ATOM 912 C CA . LYS A 1 109 ? -2.586 -12.147 0.394 1.00 95.38 109 LYS A CA 1
ATOM 913 C C . LYS A 1 109 ? -3.185 -11.648 -0.923 1.00 95.38 109 LYS A C 1
ATOM 915 O O . LYS A 1 109 ? -4.000 -12.338 -1.526 1.00 95.38 109 LYS A O 1
ATOM 920 N N . ASP A 1 110 ? -2.803 -10.452 -1.354 1.00 96.19 110 ASP A N 1
ATOM 921 C CA . ASP A 1 110 ? -3.247 -9.884 -2.625 1.00 96.19 110 ASP A CA 1
ATOM 922 C C . ASP A 1 110 ? -2.579 -10.555 -3.840 1.00 96.19 110 ASP A C 1
ATOM 924 O O . ASP A 1 110 ? -3.198 -10.642 -4.900 1.00 96.19 110 ASP A O 1
ATOM 928 N N . LEU A 1 111 ? -1.348 -11.061 -3.709 1.00 96.31 111 LEU A N 1
ATOM 929 C CA . LEU A 1 111 ? -0.694 -11.869 -4.747 1.00 96.31 111 LEU A CA 1
ATOM 930 C C . LEU A 1 111 ? -1.418 -13.203 -4.964 1.00 96.31 111 LEU A C 1
ATOM 932 O O . LEU A 1 111 ? -1.556 -13.637 -6.100 1.00 96.31 111 LEU A O 1
ATOM 936 N N . LEU A 1 112 ? -1.957 -13.800 -3.901 1.00 94.75 112 LEU A N 1
ATOM 937 C CA . LEU A 1 112 ? -2.742 -15.039 -3.960 1.00 94.75 112 LEU A CA 1
ATOM 938 C C . LEU A 1 112 ? -4.190 -14.836 -4.449 1.00 94.75 112 LEU A C 1
ATOM 940 O O . LEU A 1 112 ? -4.955 -15.793 -4.561 1.00 94.75 112 LEU A O 1
ATOM 944 N N . GLN A 1 113 ? -4.610 -13.597 -4.715 1.00 94.31 113 GLN A N 1
ATOM 945 C CA . GLN A 1 113 ? -5.985 -13.301 -5.099 1.00 94.31 113 GLN A CA 1
ATOM 946 C C . GLN A 1 113 ? -6.265 -13.731 -6.549 1.00 94.31 113 GLN A C 1
ATOM 948 O O . GLN A 1 113 ? -5.678 -13.199 -7.489 1.00 94.31 113 GLN A O 1
ATOM 953 N N . THR A 1 114 ? -7.236 -14.627 -6.738 1.00 91.81 114 THR A N 1
ATOM 954 C CA . THR A 1 114 ? -7.640 -15.146 -8.060 1.00 91.81 114 THR A CA 1
ATOM 955 C C . THR A 1 114 ? -8.898 -14.488 -8.629 1.00 91.81 114 THR A C 1
ATOM 957 O O . THR A 1 114 ? -9.186 -14.636 -9.814 1.00 91.81 114 THR A O 1
ATOM 960 N N . THR A 1 115 ? -9.645 -13.729 -7.814 1.00 89.44 115 THR A N 1
ATOM 961 C CA . THR A 1 115 ? -10.877 -13.047 -8.243 1.00 89.44 115 THR A CA 1
ATOM 962 C C . THR A 1 115 ? -10.712 -11.520 -8.318 1.00 89.44 115 THR A C 1
ATOM 964 O O . THR A 1 115 ? -10.077 -10.940 -7.430 1.00 89.44 115 THR A O 1
ATOM 967 N N . PRO A 1 116 ? -11.311 -10.843 -9.318 1.00 92.75 116 PRO A N 1
ATOM 968 C CA . PRO A 1 116 ? -12.097 -11.429 -10.409 1.00 92.75 116 PRO A CA 1
ATOM 969 C C . PRO A 1 116 ? -11.224 -12.202 -11.416 1.00 92.75 116 PRO A C 1
ATOM 971 O O . PRO A 1 116 ? -10.036 -11.913 -11.575 1.00 92.75 116 PRO A O 1
ATOM 974 N N . VAL A 1 117 ? -11.816 -13.230 -12.038 1.00 88.12 117 VAL A N 1
ATOM 975 C CA . VAL A 1 117 ? -11.122 -14.132 -12.978 1.00 88.12 117 VAL A CA 1
ATOM 976 C C . VAL A 1 117 ? -10.664 -13.338 -14.197 1.00 88.12 117 VAL A C 1
ATOM 978 O O . VAL A 1 117 ? -9.470 -13.293 -14.506 1.00 88.12 117 VAL A O 1
ATOM 981 N N . GLU A 1 118 ? -11.606 -12.632 -14.818 1.00 91.62 118 GLU A N 1
ATOM 982 C CA . GLU A 1 118 ? -11.354 -11.731 -15.930 1.00 91.62 118 GLU A CA 1
ATOM 983 C C . GLU A 1 118 ? -11.061 -10.317 -15.419 1.00 91.62 118 GLU A C 1
ATOM 985 O O . GLU A 1 118 ? -11.844 -9.713 -14.685 1.00 91.62 118 GLU A O 1
ATOM 990 N N . VAL A 1 119 ? -9.893 -9.800 -15.795 1.00 93.44 119 VAL A N 1
ATOM 991 C CA . VAL A 1 119 ? -9.438 -8.451 -15.456 1.00 93.44 119 VAL A CA 1
ATOM 992 C C . VAL A 1 119 ? -8.778 -7.820 -16.667 1.00 93.44 119 VAL A C 1
ATOM 994 O O . VAL A 1 119 ? -7.891 -8.411 -17.286 1.00 93.44 119 VAL A O 1
ATOM 997 N N . THR A 1 120 ? -9.169 -6.582 -16.958 1.00 93.62 120 THR A N 1
ATOM 998 C CA . THR A 1 120 ? -8.502 -5.752 -17.961 1.00 93.62 120 THR A CA 1
ATOM 999 C C . THR A 1 120 ? -7.661 -4.703 -17.233 1.00 93.62 120 THR A C 1
ATOM 1001 O O . THR A 1 120 ? -8.227 -3.863 -16.528 1.00 93.62 120 THR A O 1
ATOM 1004 N N . PRO A 1 121 ? -6.319 -4.755 -17.322 1.00 93.31 121 PRO A N 1
ATOM 1005 C CA . PRO A 1 121 ? -5.468 -3.728 -16.737 1.00 93.31 121 PRO A CA 1
ATOM 1006 C C . PRO A 1 121 ? -5.628 -2.409 -17.496 1.00 93.31 121 PRO A C 1
ATOM 1008 O O . PRO A 1 121 ? -5.951 -2.404 -18.684 1.00 93.31 121 PRO A O 1
ATOM 1011 N N . PHE A 1 122 ? -5.367 -1.285 -16.822 1.00 94.12 122 PHE A N 1
ATOM 1012 C CA . PHE A 1 122 ? -5.319 0.009 -17.506 1.00 94.12 122 PHE A CA 1
ATOM 1013 C C . PHE A 1 122 ? -4.283 -0.047 -18.637 1.00 94.12 122 PHE A C 1
ATOM 1015 O O . PHE A 1 122 ? -3.189 -0.566 -18.402 1.00 94.12 122 PHE A O 1
ATOM 1022 N N . PRO A 1 123 ? -4.593 0.453 -19.842 1.00 93.88 123 PRO A N 1
ATOM 1023 C CA . PRO A 1 123 ? -3.686 0.354 -20.980 1.00 93.88 123 PRO A CA 1
ATOM 1024 C C . PRO A 1 123 ? -2.377 1.105 -20.716 1.00 93.88 123 PRO A C 1
ATOM 1026 O O . PRO A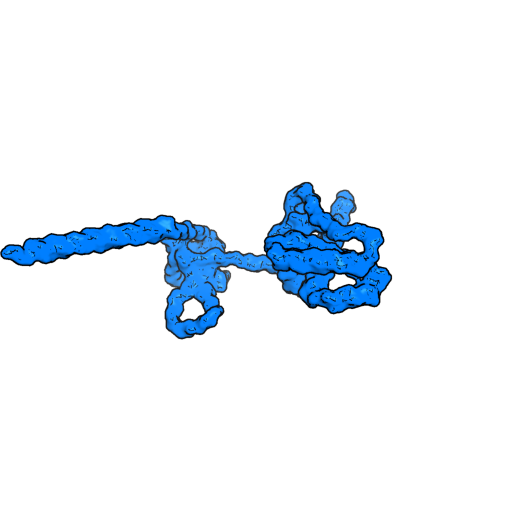 1 123 ? -2.331 2.032 -19.900 1.00 93.88 123 PRO A O 1
ATOM 1029 N N . LEU A 1 124 ? -1.308 0.711 -21.415 1.00 93.94 124 LEU A N 1
ATOM 1030 C CA . LEU A 1 124 ? -0.090 1.517 -21.444 1.00 93.94 124 LEU A CA 1
ATOM 1031 C C . LEU A 1 124 ? -0.435 2.912 -21.994 1.00 93.94 124 LEU A C 1
ATOM 1033 O O . LEU A 1 124 ? -1.167 3.009 -22.976 1.00 93.94 124 LEU A O 1
ATOM 1037 N N . PRO A 1 125 ? 0.081 3.995 -21.390 1.00 92.94 125 PRO A N 1
ATOM 1038 C CA . PRO A 1 125 ? -0.282 5.346 -21.803 1.00 92.94 125 PRO A CA 1
ATOM 1039 C C . PRO A 1 125 ? 0.497 5.840 -23.036 1.00 92.94 125 PRO A C 1
ATOM 1041 O O . PRO A 1 125 ? 0.272 6.969 -23.464 1.00 92.94 125 PRO A O 1
ATOM 1044 N N . TYR A 1 126 ? 1.420 5.040 -23.582 1.00 94.62 126 TYR A N 1
ATOM 1045 C CA . TYR A 1 126 ? 2.270 5.374 -24.729 1.00 94.62 126 TYR A CA 1
ATOM 1046 C C . TYR A 1 126 ? 2.360 4.213 -25.722 1.00 94.62 126 TYR A C 1
ATOM 1048 O O . TYR A 1 126 ? 2.182 3.051 -25.353 1.00 94.62 126 TYR A O 1
ATOM 1056 N N . GLU A 1 127 ? 2.732 4.535 -26.961 1.00 93.38 127 GLU A N 1
ATOM 1057 C CA . GLU A 1 127 ? 2.980 3.537 -28.001 1.00 93.38 127 GLU A CA 1
ATOM 1058 C C . GLU A 1 127 ? 4.402 2.948 -27.897 1.00 93.38 127 GLU A C 1
ATOM 1060 O O . GLU A 1 127 ? 5.359 3.685 -27.614 1.00 93.38 127 GLU A O 1
ATOM 1065 N N . PRO A 1 128 ? 4.601 1.639 -28.154 1.00 91.19 128 PRO A N 1
ATOM 1066 C CA . PRO A 1 128 ? 5.899 0.979 -27.971 1.00 91.19 128 PRO A CA 1
ATOM 1067 C C . PRO A 1 128 ? 7.046 1.540 -28.822 1.00 91.19 128 PRO A C 1
ATOM 1069 O O . PRO A 1 128 ? 8.202 1.445 -28.415 1.00 91.19 128 PRO A O 1
ATOM 1072 N N . ASN A 1 129 ? 6.741 2.131 -29.976 1.00 92.19 129 ASN A N 1
ATOM 1073 C CA . ASN A 1 129 ? 7.712 2.673 -30.933 1.00 92.19 129 ASN A CA 1
ATOM 1074 C C . ASN A 1 129 ? 8.141 4.126 -30.641 1.00 92.19 129 ASN A C 1
ATOM 1076 O O . ASN A 1 129 ? 8.957 4.683 -31.374 1.00 92.19 129 ASN A O 1
ATOM 1080 N N . MET A 1 130 ? 7.602 4.758 -29.593 1.00 95.69 130 MET A N 1
ATOM 1081 C CA . MET A 1 130 ? 7.996 6.111 -29.200 1.00 95.69 130 MET A CA 1
ATOM 1082 C C . MET A 1 130 ? 9.422 6.150 -28.639 1.00 95.69 130 MET A C 1
ATOM 1084 O O . MET A 1 130 ? 9.899 5.192 -28.029 1.00 95.69 130 MET A O 1
ATOM 1088 N N . LYS A 1 131 ? 10.084 7.303 -28.780 1.00 96.06 131 LYS A N 1
ATOM 1089 C CA . LYS A 1 131 ? 11.390 7.547 -28.155 1.00 96.06 131 LYS A CA 1
ATOM 1090 C C . LYS A 1 131 ? 11.302 7.440 -26.620 1.00 96.06 131 LYS A C 1
ATOM 1092 O O . LYS A 1 131 ? 10.279 7.859 -26.062 1.00 96.06 131 LYS A O 1
ATOM 1097 N N . PRO A 1 132 ? 12.347 6.945 -25.929 1.00 95.94 132 PRO A N 1
ATOM 1098 C CA . PRO A 1 132 ? 12.337 6.775 -24.475 1.00 95.94 132 PRO A CA 1
ATOM 1099 C C . PRO A 1 132 ? 11.983 8.049 -23.701 1.00 95.94 132 PRO A C 1
ATOM 1101 O O . PRO A 1 132 ? 11.214 7.993 -22.744 1.00 95.94 132 PRO A O 1
ATOM 1104 N N . GLU A 1 133 ? 12.468 9.210 -24.145 1.00 96.31 133 GLU A N 1
ATOM 1105 C CA . GLU A 1 133 ? 12.189 10.503 -23.513 1.00 96.31 133 GLU A CA 1
ATOM 1106 C C . GLU A 1 133 ? 10.690 10.803 -23.533 1.00 96.31 133 GLU A C 1
ATOM 1108 O O . GLU A 1 133 ? 10.102 11.153 -22.510 1.00 96.31 133 GLU A O 1
ATOM 1113 N N . ARG A 1 134 ? 10.041 10.560 -24.678 1.00 97.25 134 ARG A N 1
ATOM 1114 C CA . ARG A 1 134 ? 8.607 10.801 -24.829 1.00 97.25 134 ARG A CA 1
ATOM 1115 C C . ARG A 1 134 ? 7.771 9.835 -23.992 1.00 97.25 134 ARG A C 1
ATOM 1117 O O . ARG A 1 134 ? 6.784 10.250 -23.388 1.00 97.25 134 ARG A O 1
ATOM 1124 N N . LYS A 1 135 ? 8.167 8.559 -23.922 1.00 97.44 135 LYS A N 1
ATOM 1125 C CA . LYS A 1 135 ? 7.523 7.566 -23.044 1.00 97.44 135 LYS A CA 1
ATOM 1126 C C . LYS A 1 135 ? 7.601 7.993 -21.577 1.00 97.44 135 LYS A C 1
ATOM 1128 O O . LYS A 1 135 ? 6.597 7.939 -20.864 1.00 97.44 135 LYS A O 1
ATOM 1133 N N . PHE A 1 136 ? 8.775 8.453 -21.139 1.00 97.50 136 PHE A N 1
ATOM 1134 C CA . PHE A 1 136 ? 9.003 8.919 -19.773 1.00 97.50 136 PHE A CA 1
ATOM 1135 C C . PHE A 1 136 ? 8.153 10.147 -19.420 1.00 97.50 136 PHE A C 1
ATOM 1137 O O . PHE A 1 136 ? 7.524 10.163 -18.360 1.00 97.50 136 PHE A O 1
ATOM 1144 N N . GLU A 1 137 ? 8.086 11.141 -20.310 1.00 96.75 137 GLU A N 1
ATOM 1145 C CA . GLU A 1 137 ? 7.224 12.321 -20.151 1.00 96.75 137 GLU A CA 1
ATOM 1146 C C . GLU A 1 137 ? 5.760 11.919 -19.955 1.00 96.75 137 GLU A C 1
ATOM 1148 O O . GLU A 1 137 ? 5.136 12.305 -18.968 1.00 96.75 137 GLU A O 1
ATOM 1153 N N . ILE A 1 138 ? 5.232 11.067 -20.841 1.00 97.12 138 ILE A N 1
ATOM 1154 C CA . ILE A 1 138 ? 3.843 10.598 -20.783 1.00 97.12 138 ILE A CA 1
ATOM 1155 C C . ILE A 1 138 ? 3.547 9.887 -19.454 1.00 97.12 138 ILE A C 1
ATOM 1157 O O . ILE A 1 138 ? 2.499 10.122 -18.843 1.00 97.12 138 ILE A O 1
ATOM 1161 N N . LEU A 1 139 ? 4.461 9.030 -18.986 1.00 96.75 139 LEU A N 1
ATOM 1162 C CA . LEU A 1 139 ? 4.336 8.342 -17.699 1.00 96.75 139 LEU A CA 1
ATOM 1163 C C . LEU A 1 139 ? 4.317 9.325 -16.522 1.00 96.75 139 LEU A C 1
ATOM 1165 O O . LEU A 1 139 ? 3.485 9.194 -15.620 1.00 96.75 139 LEU A O 1
ATOM 1169 N N . CYS A 1 140 ? 5.208 10.317 -16.526 1.00 95.31 140 CYS A N 1
ATOM 1170 C CA . CYS A 1 140 ? 5.280 11.329 -15.475 1.00 95.31 140 CYS A CA 1
ATOM 1171 C C . CYS A 1 140 ? 4.038 12.225 -15.458 1.00 95.31 140 CYS A C 1
ATOM 1173 O O . CYS A 1 140 ? 3.474 12.472 -14.389 1.00 95.31 140 CYS A O 1
ATOM 1175 N N . ASP A 1 141 ? 3.564 12.651 -16.626 1.00 94.19 141 ASP A N 1
ATOM 1176 C CA . ASP A 1 141 ? 2.339 13.433 -16.772 1.00 94.19 141 ASP A CA 1
ATOM 1177 C C . ASP A 1 141 ? 1.126 12.657 -16.268 1.00 94.19 141 ASP A C 1
ATOM 1179 O O . ASP A 1 141 ? 0.299 13.198 -15.531 1.00 94.19 141 ASP A O 1
ATOM 1183 N N . ALA A 1 142 ? 1.033 11.368 -16.602 1.00 94.19 142 ALA A N 1
ATOM 1184 C CA . ALA A 1 142 ? -0.019 10.505 -16.089 1.00 94.19 142 ALA A CA 1
ATOM 1185 C C . ALA A 1 142 ? 0.028 10.411 -14.558 1.00 94.19 142 ALA A C 1
ATOM 1187 O O . ALA A 1 142 ? -0.998 10.608 -13.909 1.00 94.19 142 ALA A O 1
ATOM 1188 N N . LEU A 1 143 ? 1.207 10.206 -13.960 1.00 92.81 143 LEU A N 1
ATOM 1189 C CA . LEU A 1 143 ? 1.361 10.183 -12.502 1.00 92.81 143 LEU A CA 1
ATOM 1190 C C . LEU A 1 143 ? 0.972 11.513 -11.854 1.00 92.81 143 LEU A C 1
ATOM 1192 O O . LEU A 1 143 ? 0.312 11.508 -10.817 1.00 92.81 143 LEU A O 1
ATOM 1196 N N . ASN A 1 144 ? 1.334 12.644 -12.460 1.00 89.88 144 ASN A N 1
ATOM 1197 C CA . ASN A 1 144 ? 0.945 13.966 -11.977 1.00 89.88 144 ASN A CA 1
ATOM 1198 C C . ASN A 1 144 ? -0.572 14.163 -12.021 1.00 89.88 144 ASN A C 1
ATOM 1200 O O . ASN A 1 144 ? -1.141 14.614 -11.031 1.00 89.88 144 ASN A O 1
ATOM 1204 N N . ARG A 1 145 ? -1.240 13.745 -13.104 1.00 89.81 145 ARG A N 1
ATOM 1205 C CA . ARG A 1 145 ? -2.708 13.755 -13.186 1.00 89.81 145 ARG A CA 1
ATOM 1206 C C . ARG A 1 145 ? -3.329 12.877 -12.101 1.00 89.81 145 ARG A C 1
ATOM 1208 O O . ARG A 1 145 ? -4.223 13.329 -11.394 1.00 89.81 145 ARG A O 1
ATOM 1215 N N . ILE A 1 146 ? -2.817 11.658 -11.912 1.00 91.31 146 ILE A N 1
ATOM 1216 C CA . ILE A 1 146 ? -3.334 10.688 -10.932 1.00 91.31 146 ILE A CA 1
ATOM 1217 C C . ILE A 1 146 ? -3.236 11.205 -9.496 1.00 91.31 146 ILE A C 1
ATOM 1219 O O . ILE A 1 146 ? -4.101 10.870 -8.699 1.00 91.31 146 ILE A O 1
ATOM 1223 N N . LYS A 1 147 ? -2.268 12.065 -9.147 1.00 81.56 147 LYS A N 1
ATOM 1224 C CA . LYS A 1 147 ? -2.209 12.682 -7.803 1.00 81.56 147 LYS A CA 1
ATOM 1225 C C . LYS A 1 147 ? -3.507 13.392 -7.408 1.00 81.56 147 LYS A C 1
ATOM 1227 O O . LYS A 1 147 ? -3.800 13.490 -6.221 1.00 81.56 147 LYS A O 1
ATOM 1232 N N . HIS A 1 148 ? -4.265 13.884 -8.385 1.00 82.44 148 HIS A N 1
ATOM 1233 C CA . HIS A 1 148 ? -5.530 14.575 -8.159 1.00 82.44 148 HIS A CA 1
ATOM 1234 C C . HIS A 1 148 ? -6.738 13.627 -8.093 1.00 82.44 148 HIS A C 1
ATOM 1236 O O . HIS A 1 148 ? -7.815 14.042 -7.674 1.00 82.44 148 HIS A O 1
ATOM 1242 N N . PHE A 1 149 ? -6.569 12.352 -8.456 1.00 80.75 149 PHE A N 1
ATOM 1243 C CA . PHE A 1 149 ? -7.615 11.333 -8.434 1.00 80.75 149 PHE A CA 1
ATOM 1244 C C . PHE A 1 149 ? -7.321 10.289 -7.351 1.00 80.75 149 PHE A C 1
ATOM 1246 O O . PHE A 1 149 ? -6.262 9.669 -7.330 1.00 80.75 149 PHE A O 1
ATOM 1253 N N . ASN A 1 150 ? -8.278 10.016 -6.463 1.00 80.94 150 ASN A N 1
ATOM 1254 C CA . ASN A 1 150 ? -8.104 9.023 -5.396 1.00 80.94 150 ASN A CA 1
ATOM 1255 C C . ASN A 1 150 ? -8.299 7.572 -5.898 1.00 80.94 150 ASN A C 1
ATOM 1257 O O . ASN A 1 150 ? -9.128 6.828 -5.377 1.00 80.94 150 ASN A O 1
ATOM 1261 N N . ASN A 1 151 ? -7.566 7.168 -6.945 1.00 91.88 151 ASN A N 1
ATOM 1262 C CA . ASN A 1 151 ? -7.642 5.829 -7.535 1.00 91.88 151 ASN A CA 1
ATOM 1263 C C . ASN A 1 151 ? -6.346 5.032 -7.302 1.00 91.88 151 ASN A C 1
ATOM 1265 O O . ASN A 1 151 ? -5.358 5.160 -8.029 1.00 91.88 151 ASN A O 1
ATOM 1269 N N . ARG A 1 152 ? -6.384 4.162 -6.285 1.00 93.69 152 ARG A N 1
ATOM 1270 C CA . ARG A 1 152 ? -5.267 3.300 -5.861 1.00 93.69 152 ARG A CA 1
ATOM 1271 C C . ARG A 1 152 ? -4.751 2.393 -6.978 1.00 93.69 152 ARG A C 1
ATOM 1273 O O . ARG A 1 152 ? -3.542 2.311 -7.173 1.00 93.69 152 ARG A O 1
ATOM 1280 N N . LEU A 1 153 ? -5.648 1.698 -7.680 1.00 95.69 153 LEU A N 1
ATOM 1281 C CA . LEU A 1 153 ? -5.269 0.732 -8.717 1.00 95.69 153 LEU A CA 1
ATOM 1282 C C . LEU A 1 153 ? -4.616 1.438 -9.905 1.00 95.69 153 LEU A C 1
ATOM 1284 O O . LEU A 1 153 ? -3.587 0.985 -10.398 1.00 95.69 153 LEU A O 1
ATOM 1288 N N . LEU A 1 154 ? -5.165 2.589 -10.303 1.00 95.44 154 LEU A N 1
ATOM 1289 C CA . LEU A 1 154 ? -4.614 3.403 -11.383 1.00 95.44 154 LEU A CA 1
ATOM 1290 C C . LEU A 1 154 ? -3.180 3.849 -11.073 1.00 95.44 154 LEU A C 1
ATOM 1292 O O . LEU A 1 154 ? -2.300 3.704 -11.920 1.00 95.44 154 LEU A O 1
ATOM 1296 N N . LEU A 1 155 ? -2.928 4.315 -9.845 1.00 95.38 155 LEU A N 1
ATOM 1297 C CA . LEU A 1 155 ? -1.590 4.695 -9.391 1.00 95.38 155 LEU A CA 1
ATOM 1298 C C . LEU A 1 155 ? -0.609 3.514 -9.412 1.00 95.38 155 LEU A C 1
ATOM 1300 O O . LEU A 1 155 ? 0.515 3.669 -9.883 1.00 95.38 155 LEU A O 1
ATOM 1304 N N . LEU A 1 156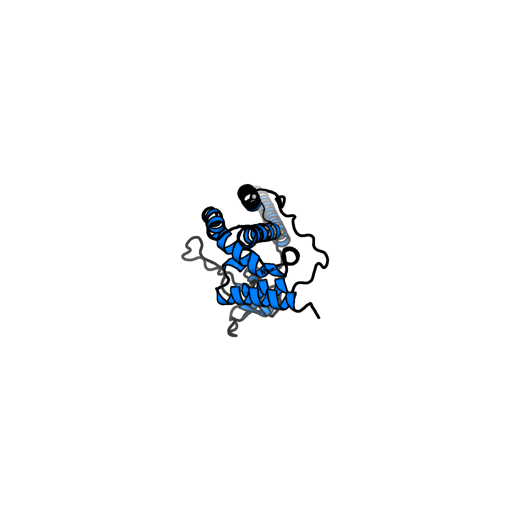 ? -1.022 2.342 -8.921 1.00 96.81 156 LEU A N 1
ATOM 1305 C CA . LEU A 1 156 ? -0.171 1.148 -8.904 1.00 96.81 156 LEU A CA 1
ATOM 1306 C C . LEU A 1 156 ? 0.211 0.699 -10.313 1.00 96.81 156 LEU A C 1
ATOM 1308 O O . LEU A 1 156 ? 1.384 0.444 -10.561 1.00 96.81 156 LEU A O 1
ATOM 1312 N N . VAL A 1 157 ? -0.752 0.647 -11.236 1.00 97.31 157 VAL A N 1
ATOM 1313 C CA . VAL A 1 157 ? -0.496 0.241 -12.624 1.00 97.31 157 VAL A CA 1
ATOM 1314 C C . VAL A 1 157 ? 0.429 1.238 -13.333 1.00 97.31 157 VAL A C 1
ATOM 1316 O O . VAL A 1 157 ? 1.358 0.827 -14.021 1.00 97.31 157 VAL A O 1
ATOM 1319 N N . HIS A 1 158 ? 0.262 2.544 -13.112 1.00 96.56 158 HIS A N 1
ATOM 1320 C CA . HIS A 1 158 ? 1.156 3.542 -13.713 1.00 96.56 158 HIS A CA 1
ATOM 1321 C C . HIS A 1 158 ? 2.570 3.503 -13.125 1.00 96.56 158 HIS A C 1
ATOM 1323 O O . HIS A 1 158 ? 3.544 3.682 -13.854 1.00 96.56 158 HIS A O 1
ATOM 1329 N N . LEU A 1 159 ? 2.712 3.227 -11.826 1.00 97.19 159 LEU A N 1
ATOM 1330 C CA . LEU A 1 159 ? 4.025 3.016 -11.214 1.00 97.19 159 LEU A CA 1
ATOM 1331 C C . LEU A 1 159 ? 4.671 1.703 -11.662 1.00 97.19 159 LEU A C 1
ATOM 1333 O O . LEU A 1 159 ? 5.886 1.670 -11.836 1.00 97.19 159 LEU A O 1
ATOM 1337 N N . TYR A 1 160 ? 3.877 0.656 -11.898 1.00 98.00 160 TYR A N 1
ATOM 1338 C CA . TYR A 1 160 ? 4.338 -0.579 -12.526 1.00 98.00 160 TYR A CA 1
ATOM 1339 C C . TYR A 1 160 ? 4.892 -0.308 -13.930 1.00 98.00 160 TYR A C 1
ATOM 1341 O O . TYR A 1 160 ? 6.005 -0.729 -14.232 1.00 98.00 160 TYR A O 1
ATOM 1349 N N . TYR A 1 161 ? 4.178 0.458 -14.764 1.00 97.88 161 TYR A N 1
ATOM 1350 C CA . TYR A 1 161 ? 4.663 0.837 -16.096 1.00 97.88 161 TYR A CA 1
ATOM 1351 C C . TYR A 1 161 ? 5.901 1.728 -16.053 1.00 97.88 161 TYR A C 1
ATOM 1353 O O . TYR A 1 161 ? 6.797 1.544 -16.873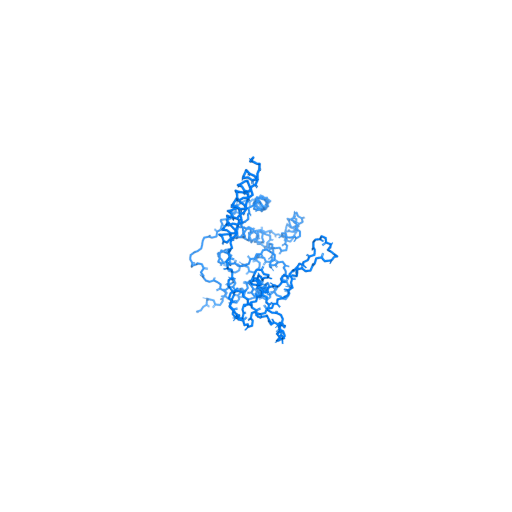 1.00 97.88 161 TYR A O 1
ATOM 1361 N N . LEU A 1 162 ? 5.997 2.641 -15.082 1.00 97.69 162 LEU A N 1
ATOM 1362 C CA . LEU A 1 162 ? 7.218 3.415 -14.871 1.00 97.69 162 LEU A CA 1
ATOM 1363 C C . LEU A 1 162 ? 8.397 2.510 -14.499 1.00 97.69 162 LEU A C 1
ATOM 1365 O O . LEU A 1 162 ? 9.475 2.663 -15.060 1.00 97.69 162 LEU A O 1
ATOM 1369 N N . GLY A 1 163 ? 8.203 1.559 -13.584 1.00 97.62 163 GLY A N 1
ATOM 1370 C CA . GLY A 1 163 ? 9.254 0.620 -13.197 1.00 97.62 163 GLY A CA 1
ATOM 1371 C C . GLY A 1 163 ? 9.669 -0.293 -14.353 1.00 97.62 163 GLY A C 1
ATOM 1372 O O . GLY A 1 163 ? 10.858 -0.431 -14.614 1.00 97.62 163 GLY A O 1
ATOM 1373 N N . ARG A 1 164 ? 8.704 -0.813 -15.123 1.00 97.00 164 ARG A N 1
ATOM 1374 C CA . ARG A 1 164 ? 8.966 -1.580 -16.350 1.00 97.00 164 ARG A CA 1
ATOM 1375 C C . ARG A 1 164 ? 9.783 -0.775 -17.355 1.00 97.00 164 ARG A C 1
ATOM 1377 O O . ARG A 1 164 ? 10.769 -1.291 -17.868 1.00 97.00 164 ARG A O 1
ATOM 1384 N N . PHE A 1 165 ? 9.396 0.473 -17.616 1.00 97.44 165 PHE A N 1
ATOM 1385 C CA . PHE A 1 165 ? 10.134 1.358 -18.516 1.00 97.44 165 PHE A CA 1
ATOM 1386 C C . PHE A 1 165 ? 11.588 1.518 -18.053 1.00 97.44 165 PHE A C 1
ATOM 1388 O O . PHE A 1 165 ? 12.512 1.303 -18.832 1.00 97.44 165 PHE A O 1
ATOM 1395 N N . LEU A 1 166 ? 11.790 1.820 -16.766 1.00 96.75 166 LEU A N 1
ATOM 1396 C CA . LEU A 1 166 ? 13.118 2.034 -16.192 1.00 96.75 166 LEU A CA 1
ATOM 1397 C C . LEU A 1 166 ? 14.001 0.780 -16.196 1.00 96.75 166 LEU A C 1
ATOM 1399 O O . LEU A 1 166 ? 15.210 0.921 -16.319 1.00 96.75 166 LEU A O 1
ATOM 1403 N N . GLU A 1 167 ? 13.441 -0.417 -16.018 1.00 95.19 167 GLU A N 1
ATOM 1404 C CA . GLU A 1 167 ? 14.234 -1.651 -15.889 1.00 95.19 167 GLU A CA 1
ATOM 1405 C C . GLU A 1 167 ? 14.351 -2.453 -17.194 1.00 95.19 167 GLU A C 1
ATOM 1407 O O . GLU A 1 167 ? 15.296 -3.225 -17.344 1.00 95.19 167 GLU A O 1
ATOM 1412 N N . LYS A 1 168 ? 13.409 -2.304 -18.136 1.00 94.19 168 LYS A N 1
ATOM 1413 C CA . LYS A 1 168 ? 13.342 -3.121 -19.364 1.00 94.19 168 LYS A CA 1
ATOM 1414 C C . LYS A 1 168 ? 13.432 -2.331 -20.666 1.00 94.19 168 LYS A C 1
ATOM 1416 O O . LYS A 1 168 ? 13.742 -2.933 -21.686 1.00 94.19 168 LYS A O 1
ATOM 1421 N N . GLU A 1 169 ? 13.139 -1.030 -20.662 1.00 93.19 169 GLU A N 1
ATOM 1422 C CA . GLU A 1 169 ? 13.095 -0.220 -21.894 1.00 93.19 169 GLU A CA 1
ATOM 1423 C C . GLU A 1 169 ? 14.222 0.813 -21.993 1.00 93.19 169 GLU A C 1
ATOM 1425 O O . GLU A 1 169 ? 14.355 1.473 -23.020 1.00 93.19 169 GLU A O 1
ATOM 1430 N N . THR A 1 170 ? 15.054 0.950 -20.959 1.00 92.56 170 THR A N 1
ATOM 1431 C CA . THR A 1 170 ? 16.278 1.757 -21.031 1.00 92.56 170 THR A CA 1
ATOM 1432 C C . THR A 1 170 ? 17.437 0.930 -21.576 1.00 92.56 170 THR A C 1
ATOM 1434 O O . THR A 1 170 ? 17.687 -0.175 -21.103 1.00 92.56 170 THR A O 1
ATOM 1437 N N . GLU A 1 171 ? 18.200 1.502 -22.499 1.00 91.25 171 GLU A N 1
ATOM 1438 C CA . GLU A 1 171 ? 19.316 0.855 -23.199 1.00 91.25 171 GLU A CA 1
ATOM 1439 C C . GLU A 1 171 ? 20.546 0.649 -22.307 1.00 91.25 171 GLU A C 1
ATOM 1441 O O . GLU A 1 171 ? 21.367 -0.233 -22.545 1.00 91.25 171 GLU A O 1
ATOM 1446 N N . SER A 1 172 ? 20.710 1.484 -21.276 1.00 94.25 172 SER A N 1
ATOM 1447 C CA . SER A 1 172 ? 21.870 1.432 -20.390 1.00 94.25 172 SER A CA 1
ATOM 1448 C C . SER A 1 172 ? 21.562 1.929 -18.982 1.00 94.25 172 SER A C 1
ATOM 1450 O O . SER A 1 172 ? 20.676 2.759 -18.759 1.00 94.25 172 SER A O 1
ATOM 1452 N N . SER A 1 173 ? 22.390 1.510 -18.020 1.00 93.00 173 SER A N 1
ATOM 1453 C CA . SER A 1 173 ? 22.366 2.035 -16.648 1.00 93.00 173 SER A CA 1
ATOM 1454 C C . SER A 1 173 ? 22.523 3.560 -16.589 1.00 93.00 173 SER A C 1
ATOM 1456 O O . SER A 1 173 ? 21.990 4.194 -15.678 1.00 93.00 173 SER A O 1
ATOM 1458 N N . VAL A 1 174 ? 23.233 4.163 -17.551 1.00 95.69 174 VAL A N 1
ATOM 1459 C CA . VAL A 1 174 ? 23.403 5.621 -17.650 1.00 95.69 174 VAL A CA 1
ATOM 1460 C C . VAL A 1 174 ? 22.081 6.287 -18.030 1.00 95.69 174 VAL A C 1
ATOM 1462 O O . VAL A 1 174 ? 21.652 7.213 -17.342 1.00 95.69 174 VAL A O 1
ATOM 1465 N N . GLN A 1 175 ? 21.399 5.775 -19.058 1.00 96.00 175 GLN A N 1
ATOM 1466 C CA . GLN A 1 175 ? 20.095 6.282 -19.490 1.00 96.00 175 GLN A CA 1
ATOM 1467 C C . GLN A 1 175 ? 19.024 6.081 -18.406 1.00 96.00 175 GLN A C 1
ATOM 1469 O O . GLN A 1 175 ? 18.274 7.005 -18.089 1.00 96.00 175 GLN A O 1
ATOM 1474 N N . ARG A 1 176 ? 19.012 4.922 -17.736 1.00 96.12 176 ARG A N 1
ATOM 1475 C CA . ARG A 1 176 ? 18.149 4.694 -16.568 1.00 96.12 176 ARG A CA 1
ATOM 1476 C C . ARG A 1 176 ? 18.398 5.730 -15.477 1.00 96.12 176 ARG A C 1
ATOM 1478 O O . ARG A 1 176 ? 17.456 6.340 -14.975 1.00 96.12 176 ARG A O 1
ATOM 1485 N N . ASN A 1 177 ? 19.662 5.977 -15.131 1.00 95.50 177 ASN A N 1
ATOM 1486 C CA . ASN A 1 177 ? 20.023 6.972 -14.122 1.00 95.50 177 ASN A CA 1
ATOM 1487 C C . ASN A 1 177 ? 19.617 8.398 -14.526 1.00 95.50 177 ASN A C 1
ATOM 1489 O O . ASN A 1 177 ? 19.220 9.174 -13.655 1.00 95.50 177 ASN A O 1
ATOM 1493 N N . TYR A 1 178 ? 19.675 8.739 -15.816 1.00 96.75 178 TYR A N 1
ATOM 1494 C CA . TYR A 1 178 ? 19.192 10.019 -16.338 1.00 96.75 178 TYR A CA 1
ATOM 1495 C C . TYR A 1 178 ? 17.699 10.240 -16.034 1.00 96.75 178 TYR A C 1
ATOM 1497 O O . TYR A 1 178 ? 17.336 11.294 -15.507 1.00 96.75 178 TYR A O 1
ATOM 1505 N N . PHE A 1 179 ? 16.844 9.239 -16.259 1.00 97.44 179 PHE A N 1
ATOM 1506 C CA . PHE A 1 179 ? 15.414 9.323 -15.933 1.00 97.44 179 PHE A CA 1
ATOM 1507 C C . PHE A 1 179 ? 15.143 9.266 -14.425 1.00 97.44 179 PHE A C 1
ATOM 1509 O O . PHE A 1 179 ? 14.398 10.082 -13.882 1.00 97.44 179 PHE A O 1
ATOM 1516 N N . VAL A 1 180 ? 15.795 8.345 -13.706 1.00 95.56 180 VAL A N 1
ATOM 1517 C CA . VAL A 1 180 ? 15.623 8.173 -12.253 1.00 95.56 180 VAL A CA 1
ATOM 1518 C C . VAL A 1 180 ? 15.913 9.470 -11.496 1.00 95.56 180 VAL A C 1
ATOM 1520 O O . VAL A 1 180 ? 15.182 9.804 -10.564 1.00 95.56 180 VAL A O 1
ATOM 1523 N N . ARG A 1 181 ? 16.935 10.238 -11.898 1.00 96.19 181 ARG A N 1
ATOM 1524 C CA . ARG A 1 181 ? 17.291 11.519 -11.260 1.00 96.19 181 ARG A CA 1
ATOM 1525 C C . ARG A 1 181 ? 16.171 12.563 -11.316 1.00 96.19 181 ARG A C 1
ATOM 1527 O O . ARG A 1 181 ? 16.110 13.395 -10.415 1.00 96.19 181 ARG A O 1
ATOM 1534 N N . GLN A 1 182 ? 15.275 12.479 -12.295 1.00 95.94 182 GLN A N 1
ATOM 1535 C CA . GLN A 1 182 ? 14.145 13.398 -12.471 1.00 95.94 182 GLN A CA 1
ATOM 1536 C C . GLN A 1 182 ? 12.926 13.020 -11.609 1.00 95.94 182 GLN A C 1
ATOM 1538 O O . GLN A 1 182 ? 12.042 13.840 -11.376 1.00 95.94 182 GLN A O 1
ATOM 1543 N N . LEU A 1 183 ? 12.874 11.790 -11.086 1.00 95.12 183 LEU A N 1
ATOM 1544 C CA . LEU A 1 183 ? 11.783 11.320 -10.230 1.00 95.12 183 LEU A CA 1
ATOM 1545 C C . LEU A 1 183 ? 11.998 11.706 -8.764 1.00 95.12 183 LEU A C 1
ATOM 1547 O O . LEU A 1 183 ? 13.127 11.847 -8.300 1.00 95.12 183 LEU A O 1
ATOM 1551 N N . THR A 1 184 ? 10.928 11.772 -7.974 1.00 93.81 184 THR A N 1
ATOM 1552 C CA . THR A 1 184 ? 11.040 11.886 -6.510 1.00 93.81 184 THR A CA 1
ATOM 1553 C C . THR A 1 184 ? 11.486 10.558 -5.892 1.00 93.81 184 THR A C 1
ATOM 1555 O O . THR A 1 184 ? 11.173 9.490 -6.419 1.00 93.81 184 THR A O 1
ATOM 1558 N N . ALA A 1 185 ? 12.150 10.584 -4.730 1.00 92.81 185 ALA A N 1
ATOM 1559 C CA . ALA A 1 185 ? 12.547 9.358 -4.018 1.00 92.81 185 ALA A CA 1
ATOM 1560 C C . ALA A 1 185 ? 11.358 8.410 -3.757 1.00 92.81 185 ALA A C 1
ATOM 1562 O O . ALA A 1 185 ? 11.492 7.187 -3.844 1.00 92.81 185 ALA A O 1
ATOM 1563 N N . HIS A 1 186 ? 10.179 8.991 -3.502 1.00 91.44 186 HIS A N 1
ATOM 1564 C CA . HIS A 1 186 ? 8.917 8.271 -3.374 1.00 91.44 186 HIS A CA 1
ATOM 1565 C C . HIS A 1 186 ? 8.595 7.457 -4.634 1.00 91.44 186 HIS A C 1
ATOM 1567 O O . HIS A 1 186 ? 8.368 6.252 -4.534 1.00 91.44 186 HIS A O 1
ATOM 1573 N N . TYR A 1 187 ? 8.609 8.079 -5.815 1.00 93.31 187 TYR A N 1
ATOM 1574 C CA . TYR A 1 187 ? 8.284 7.386 -7.061 1.00 93.31 187 TYR A CA 1
ATOM 1575 C C . TYR A 1 187 ? 9.366 6.425 -7.525 1.00 93.31 187 TYR A C 1
ATOM 1577 O O . TYR A 1 187 ? 9.010 5.343 -7.974 1.00 93.31 187 TYR A O 1
ATOM 1585 N N . ARG A 1 188 ? 10.650 6.747 -7.322 1.00 94.31 188 ARG A N 1
ATOM 1586 C CA . ARG A 1 188 ? 11.757 5.816 -7.599 1.00 94.31 188 ARG A CA 1
ATOM 1587 C C . ARG A 1 188 ? 11.561 4.501 -6.844 1.00 94.31 188 ARG A C 1
ATOM 1589 O O . ARG A 1 188 ? 11.440 3.447 -7.450 1.00 94.31 188 ARG A O 1
ATOM 1596 N N . THR A 1 189 ? 11.436 4.589 -5.517 1.00 95.06 189 THR A N 1
ATOM 1597 C CA . THR A 1 189 ? 11.298 3.408 -4.649 1.00 95.06 189 THR A CA 1
ATOM 1598 C C . THR A 1 189 ? 10.041 2.611 -4.988 1.00 95.06 189 THR A C 1
ATOM 1600 O O . THR A 1 189 ? 10.079 1.387 -5.062 1.00 95.06 189 THR A O 1
ATOM 1603 N N . SER A 1 190 ? 8.922 3.305 -5.204 1.00 96.00 190 SER A N 1
ATOM 1604 C CA . SER A 1 190 ? 7.638 2.654 -5.464 1.00 96.00 190 SER A CA 1
ATOM 1605 C C . SER A 1 190 ? 7.616 1.959 -6.819 1.00 96.00 190 SER A C 1
ATOM 1607 O O . SER A 1 190 ? 7.196 0.812 -6.887 1.00 96.00 190 SER A O 1
ATOM 1609 N N . ALA A 1 191 ? 8.090 2.622 -7.878 1.00 97.38 191 ALA A N 1
ATOM 1610 C CA . ALA A 1 191 ? 8.114 2.065 -9.227 1.00 97.38 191 ALA A CA 1
ATOM 1611 C C . ALA A 1 191 ? 8.980 0.803 -9.293 1.00 97.38 191 ALA A C 1
ATOM 1613 O O . ALA A 1 191 ? 8.507 -0.228 -9.761 1.00 97.38 191 ALA A O 1
ATOM 1614 N N . THR A 1 192 ? 10.196 0.848 -8.738 1.00 96.12 192 THR A N 1
ATOM 1615 C CA . THR A 1 192 ? 11.092 -0.315 -8.683 1.00 96.12 192 THR A CA 1
ATOM 1616 C C . THR A 1 192 ? 10.472 -1.466 -7.889 1.00 96.12 192 THR A C 1
ATOM 1618 O O . THR A 1 192 ? 10.390 -2.581 -8.395 1.00 96.12 192 THR A O 1
ATOM 1621 N N . ARG A 1 193 ? 9.978 -1.210 -6.668 1.00 97.94 193 ARG A N 1
ATOM 1622 C CA . ARG A 1 193 ? 9.408 -2.276 -5.828 1.00 97.94 193 ARG A CA 1
ATOM 1623 C C . ARG A 1 193 ? 8.154 -2.899 -6.437 1.00 97.94 193 ARG A C 1
ATOM 1625 O O . ARG A 1 193 ? 8.004 -4.115 -6.400 1.00 97.94 193 ARG A O 1
ATOM 1632 N N . ILE A 1 194 ? 7.261 -2.078 -6.993 1.00 97.94 194 ILE A N 1
ATOM 1633 C CA . ILE A 1 194 ? 6.052 -2.558 -7.674 1.00 97.94 194 ILE A CA 1
ATOM 1634 C C . ILE A 1 194 ? 6.436 -3.394 -8.887 1.00 97.94 194 ILE A C 1
ATOM 1636 O O . ILE A 1 194 ? 5.874 -4.467 -9.070 1.00 97.94 194 ILE A O 1
ATOM 1640 N N . PHE A 1 195 ? 7.376 -2.916 -9.703 1.00 98.25 195 PHE A N 1
ATOM 1641 C CA . PHE A 1 195 ? 7.781 -3.632 -10.902 1.00 98.25 195 PHE A CA 1
ATOM 1642 C C . PHE A 1 195 ? 8.298 -5.028 -10.576 1.00 98.25 195 PHE A C 1
ATOM 1644 O O . PHE A 1 195 ? 7.731 -5.977 -11.091 1.00 98.25 195 PHE A O 1
ATOM 1651 N N . TYR A 1 196 ? 9.270 -5.172 -9.675 1.00 98.00 196 TYR A N 1
ATOM 1652 C CA . TYR A 1 196 ? 9.835 -6.489 -9.367 1.00 98.00 196 TYR A CA 1
ATOM 1653 C C . TYR A 1 196 ? 8.855 -7.431 -8.651 1.00 98.00 196 TYR A C 1
ATOM 1655 O O . TYR A 1 196 ? 8.868 -8.627 -8.918 1.00 98.00 196 TYR A O 1
ATOM 1663 N N . ILE A 1 197 ? 7.969 -6.928 -7.779 1.00 98.06 197 ILE A N 1
ATOM 1664 C CA . ILE A 1 197 ? 6.936 -7.779 -7.152 1.00 98.06 197 ILE A CA 1
ATOM 1665 C C . ILE A 1 197 ? 5.918 -8.272 -8.193 1.00 98.06 197 ILE A C 1
ATOM 1667 O O . ILE A 1 197 ? 5.443 -9.400 -8.107 1.00 98.06 197 ILE A O 1
ATOM 1671 N N . PHE A 1 198 ? 5.565 -7.439 -9.174 1.00 97.56 198 PHE A N 1
ATOM 1672 C CA . PHE A 1 198 ? 4.550 -7.750 -10.184 1.00 97.56 198 PHE A CA 1
ATOM 1673 C C . PHE A 1 198 ? 5.144 -8.046 -11.570 1.00 97.56 198 PHE A C 1
ATOM 1675 O O . PHE A 1 198 ? 4.416 -8.004 -12.560 1.00 97.56 198 PHE A O 1
ATOM 1682 N N . GLU A 1 199 ? 6.441 -8.350 -11.672 1.00 96.25 199 GLU A N 1
ATOM 1683 C CA . GLU A 1 199 ? 7.117 -8.568 -12.957 1.00 96.25 199 GLU A CA 1
ATOM 1684 C C . GLU A 1 199 ? 6.528 -9.788 -13.665 1.00 96.25 199 GLU A C 1
ATOM 1686 O O . GLU A 1 199 ? 6.067 -9.673 -14.800 1.00 96.25 199 GLU A O 1
ATOM 1691 N N . ILE A 1 200 ? 6.468 -10.914 -12.948 1.00 94.94 200 ILE A N 1
ATOM 1692 C CA . ILE A 1 200 ? 5.922 -12.187 -13.431 1.00 94.94 200 ILE A CA 1
ATOM 1693 C C . ILE A 1 200 ? 4.379 -12.181 -13.420 1.00 94.94 200 ILE A C 1
ATOM 1695 O O . ILE A 1 200 ? 3.784 -12.469 -14.458 1.00 94.94 200 ILE A O 1
ATOM 1699 N N . PRO A 1 201 ? 3.685 -11.782 -12.327 1.00 94.19 201 PRO A N 1
ATOM 1700 C CA . PRO A 1 201 ? 2.215 -11.736 -12.316 1.00 94.19 201 PRO A CA 1
ATOM 1701 C C . PRO A 1 201 ? 1.604 -10.735 -13.316 1.00 94.19 201 PRO A C 1
ATOM 1703 O O . PRO A 1 201 ? 0.454 -10.871 -13.749 1.00 94.19 201 PRO A O 1
ATOM 1706 N N . GLY A 1 202 ? 2.349 -9.676 -13.636 1.00 94.81 202 GLY A N 1
ATOM 1707 C CA . GLY A 1 202 ? 1.940 -8.597 -14.524 1.00 94.81 202 GLY A CA 1
ATOM 1708 C C . GLY A 1 202 ? 0.869 -7.656 -13.956 1.00 94.81 202 GLY A C 1
ATOM 1709 O O . GLY A 1 202 ? 0.340 -7.805 -12.850 1.00 94.81 202 GLY A O 1
ATOM 1710 N N . ALA A 1 203 ? 0.489 -6.669 -14.774 1.00 96.06 203 ALA A N 1
ATOM 1711 C CA . ALA A 1 203 ? -0.510 -5.658 -14.412 1.00 96.06 203 ALA A CA 1
ATOM 1712 C C . ALA A 1 203 ? -1.912 -6.240 -14.145 1.00 96.06 203 ALA A C 1
ATOM 1714 O O . ALA A 1 203 ? -2.696 -5.640 -13.412 1.00 96.06 203 ALA A O 1
ATOM 1715 N N . LYS A 1 204 ? -2.229 -7.422 -14.696 1.00 95.56 204 LYS A N 1
ATOM 1716 C CA . LYS A 1 204 ? -3.489 -8.130 -14.416 1.00 95.56 204 LYS A CA 1
ATOM 1717 C C . LYS A 1 204 ? -3.619 -8.454 -12.930 1.00 95.56 204 LYS A C 1
ATOM 1719 O O . LYS A 1 204 ? -4.676 -8.214 -12.352 1.00 95.56 204 LYS A O 1
ATOM 1724 N N . GLN A 1 205 ? -2.545 -8.918 -12.290 1.00 96.50 205 GLN A N 1
ATOM 1725 C CA . GLN A 1 205 ? -2.595 -9.233 -10.865 1.00 96.50 205 GLN A CA 1
ATOM 1726 C C . GLN A 1 205 ? -2.768 -7.982 -10.001 1.00 96.50 205 GLN A C 1
ATOM 1728 O O . GLN A 1 205 ? -3.489 -8.025 -9.006 1.00 96.50 205 GLN A O 1
ATOM 1733 N N . ILE A 1 206 ? -2.213 -6.839 -10.418 1.00 97.44 206 ILE A N 1
ATOM 1734 C CA . ILE A 1 206 ? -2.426 -5.554 -9.734 1.00 97.44 206 ILE A CA 1
ATOM 1735 C C . ILE A 1 206 ? -3.926 -5.231 -9.642 1.00 97.44 206 ILE A C 1
ATOM 1737 O O . ILE A 1 206 ? -4.393 -4.800 -8.587 1.00 97.44 206 ILE A O 1
ATOM 1741 N N . MET A 1 207 ? -4.698 -5.510 -10.698 1.00 97.12 207 MET A N 1
ATOM 1742 C CA . MET A 1 207 ? -6.150 -5.275 -10.727 1.00 97.12 207 MET A CA 1
ATOM 1743 C C . MET A 1 207 ? -6.938 -6.144 -9.741 1.00 97.12 207 MET A C 1
ATOM 1745 O O . MET A 1 207 ? -8.039 -5.761 -9.348 1.00 97.12 207 MET A O 1
ATOM 1749 N N . ARG A 1 208 ? -6.385 -7.285 -9.314 1.00 96.38 208 ARG A N 1
ATOM 1750 C CA . ARG A 1 208 ? -7.005 -8.173 -8.318 1.00 96.38 208 ARG A CA 1
ATOM 1751 C C . ARG A 1 208 ? -6.711 -7.746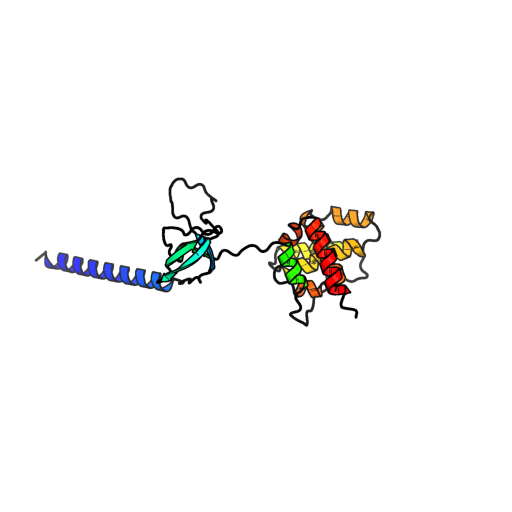 -6.880 1.00 96.38 208 ARG A C 1
ATOM 1753 O O . ARG A 1 208 ? -7.430 -8.141 -5.966 1.00 96.38 208 ARG A O 1
ATOM 1760 N N . THR A 1 209 ? -5.692 -6.914 -6.660 1.00 96.69 209 THR A N 1
ATOM 1761 C CA . THR A 1 209 ? -5.282 -6.498 -5.311 1.00 96.69 209 THR A CA 1
ATOM 1762 C C . THR A 1 209 ? -6.396 -5.745 -4.583 1.00 96.69 209 THR A C 1
ATOM 1764 O O . THR A 1 209 ? -7.046 -4.861 -5.150 1.00 96.69 209 THR A O 1
ATOM 1767 N N . LYS A 1 210 ? -6.592 -6.024 -3.291 1.00 93.56 210 LYS A N 1
ATOM 1768 C CA . LYS A 1 210 ? -7.597 -5.349 -2.455 1.00 93.56 210 LYS A CA 1
ATOM 1769 C C . LYS A 1 210 ? -6.974 -4.305 -1.537 1.00 93.56 210 LYS A C 1
ATOM 1771 O O . LYS A 1 210 ? -7.552 -3.234 -1.358 1.00 93.56 210 LYS A O 1
ATOM 1776 N N . LYS A 1 211 ? -5.806 -4.596 -0.962 1.00 93.31 211 LYS A N 1
ATOM 1777 C CA . LYS A 1 211 ? -5.174 -3.775 0.085 1.00 93.31 211 LYS A CA 1
ATOM 1778 C C . LYS A 1 211 ? -3.873 -3.111 -0.350 1.00 93.31 211 LYS A C 1
ATOM 1780 O O . LYS A 1 211 ? -3.570 -2.020 0.137 1.00 93.31 211 LYS A O 1
ATOM 1785 N N . THR A 1 212 ? -3.131 -3.745 -1.254 1.00 94.94 212 THR A N 1
ATOM 1786 C CA . THR A 1 212 ? -1.823 -3.318 -1.759 1.00 94.94 212 THR A CA 1
ATOM 1787 C C . THR A 1 212 ? -1.891 -1.862 -2.169 1.00 94.94 212 THR A C 1
ATOM 1789 O O . THR A 1 212 ? -2.764 -1.457 -2.925 1.00 94.94 212 THR A O 1
ATOM 1792 N N . ASN A 1 213 ? -0.996 -1.039 -1.655 1.00 94.19 213 ASN A N 1
ATOM 1793 C CA . ASN A 1 213 ? -0.910 0.367 -2.013 1.00 94.19 213 ASN A CA 1
ATOM 1794 C C . ASN A 1 213 ? 0.539 0.824 -1.876 1.00 94.19 213 ASN A C 1
ATOM 1796 O O . ASN A 1 213 ? 1.372 0.126 -1.296 1.00 94.19 213 ASN A O 1
ATOM 1800 N N . VAL A 1 214 ? 0.829 2.005 -2.414 1.00 94.19 214 VAL A N 1
ATOM 1801 C CA . VAL A 1 214 ? 2.191 2.539 -2.470 1.00 94.19 214 VAL A CA 1
ATOM 1802 C C . VAL A 1 214 ? 2.822 2.673 -1.079 1.00 94.19 214 VAL A C 1
ATOM 1804 O O . VAL A 1 214 ? 4.008 2.392 -0.923 1.00 94.19 214 VAL A O 1
ATOM 1807 N N . SER A 1 215 ? 2.041 3.035 -0.058 1.00 93.19 215 SER A N 1
ATOM 1808 C CA . SER A 1 215 ? 2.539 3.140 1.316 1.00 93.19 215 SER A CA 1
ATOM 1809 C C . SER A 1 215 ? 2.984 1.783 1.861 1.00 93.19 215 SER A C 1
ATOM 1811 O O . SER A 1 215 ? 4.112 1.683 2.332 1.00 93.19 215 SER A O 1
ATOM 1813 N N . LEU A 1 216 ? 2.167 0.730 1.710 1.00 94.19 216 LEU A N 1
ATOM 1814 C CA . LEU A 1 216 ? 2.536 -0.629 2.140 1.00 94.19 216 LEU A CA 1
ATOM 1815 C C . LEU A 1 216 ? 3.825 -1.099 1.461 1.00 94.19 216 LEU A C 1
ATOM 1817 O O . LEU A 1 216 ? 4.735 -1.592 2.115 1.00 94.19 216 LEU A O 1
ATOM 1821 N N . LEU A 1 217 ? 3.936 -0.882 0.151 1.00 94.88 217 LEU A N 1
ATOM 1822 C CA . LEU A 1 217 ? 5.113 -1.279 -0.621 1.00 94.88 217 LEU A CA 1
ATOM 1823 C C . LEU A 1 217 ? 6.381 -0.544 -0.183 1.00 94.88 217 LEU A C 1
ATOM 1825 O O . LEU A 1 217 ? 7.464 -1.118 -0.239 1.00 94.88 217 LEU A O 1
ATOM 1829 N N . ARG A 1 218 ? 6.274 0.717 0.249 1.00 94.38 218 ARG A N 1
ATOM 1830 C CA . ARG A 1 218 ? 7.410 1.504 0.751 1.00 94.38 218 ARG A CA 1
ATOM 1831 C C . ARG A 1 218 ? 7.810 1.153 2.181 1.00 94.38 218 ARG A C 1
ATOM 1833 O O . ARG A 1 218 ? 8.967 1.356 2.529 1.00 94.38 218 ARG A O 1
ATOM 1840 N N . GLU A 1 219 ? 6.883 0.647 2.984 1.00 93.75 219 GLU A N 1
ATOM 1841 C CA . GLU A 1 219 ? 7.135 0.255 4.375 1.00 93.75 219 GLU A CA 1
ATOM 1842 C C . GLU A 1 219 ? 7.873 -1.075 4.508 1.00 93.75 219 GLU A C 1
ATOM 1844 O O . GLU A 1 219 ? 8.488 -1.303 5.544 1.00 93.75 219 GLU A O 1
ATO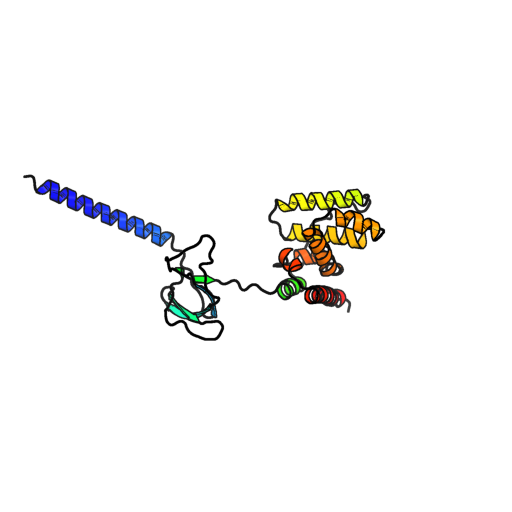M 1849 N N . LEU A 1 220 ? 7.863 -1.915 3.466 1.00 94.81 220 LEU A N 1
ATOM 1850 C CA . LEU A 1 220 ? 8.613 -3.170 3.465 1.00 94.81 220 LEU A CA 1
ATOM 1851 C C . LEU A 1 220 ? 10.093 -2.917 3.766 1.00 94.81 220 LEU A C 1
ATOM 1853 O O . LEU A 1 220 ? 10.743 -2.075 3.124 1.00 94.81 220 LEU A O 1
ATOM 1857 N N . ASN A 1 221 ? 10.648 -3.691 4.688 1.00 94.50 221 ASN A N 1
ATOM 1858 C CA . ASN A 1 221 ? 12.091 -3.769 4.835 1.00 94.50 221 ASN A CA 1
ATOM 1859 C C . ASN A 1 221 ? 12.709 -4.569 3.666 1.00 94.50 221 ASN A C 1
ATOM 1861 O O . ASN A 1 221 ? 12.007 -5.116 2.812 1.00 94.50 221 ASN A O 1
ATOM 1865 N N . THR A 1 222 ? 14.040 -4.605 3.588 1.00 95.12 222 THR A N 1
ATOM 1866 C CA . THR A 1 222 ? 14.748 -5.265 2.479 1.00 95.12 222 THR A CA 1
ATOM 1867 C C . THR A 1 222 ? 14.443 -6.763 2.389 1.00 95.12 222 THR A C 1
ATOM 1869 O O . THR A 1 222 ? 14.211 -7.255 1.287 1.00 95.12 222 THR A O 1
ATOM 1872 N N . GLN A 1 223 ? 14.394 -7.469 3.524 1.00 95.88 223 GLN A N 1
ATOM 1873 C CA . GLN A 1 223 ? 14.129 -8.912 3.569 1.00 95.88 223 GLN A CA 1
ATOM 1874 C C . GLN A 1 223 ? 12.689 -9.227 3.155 1.00 95.88 223 GLN A C 1
ATOM 1876 O O . GLN A 1 223 ? 12.460 -10.112 2.339 1.00 95.88 223 GLN A O 1
ATOM 1881 N N . GLU A 1 224 ? 11.720 -8.464 3.659 1.00 96.69 224 GLU A N 1
ATOM 1882 C CA . GLU A 1 224 ? 10.307 -8.598 3.293 1.00 96.69 224 GLU A CA 1
ATOM 1883 C C . GLU A 1 224 ? 10.077 -8.340 1.804 1.00 96.69 224 GLU A C 1
ATOM 1885 O O . GLU A 1 224 ? 9.351 -9.081 1.144 1.00 96.69 224 GLU A O 1
ATOM 1890 N N . TYR A 1 225 ? 10.709 -7.296 1.264 1.00 97.44 225 TYR A N 1
ATOM 1891 C CA . TYR A 1 225 ? 10.633 -6.974 -0.154 1.00 97.44 225 TYR A CA 1
ATOM 1892 C C . TYR A 1 225 ? 11.191 -8.107 -1.021 1.00 97.44 225 TYR A C 1
ATOM 1894 O O . TYR A 1 225 ? 10.504 -8.571 -1.928 1.00 97.44 225 TYR A O 1
ATOM 1902 N N . GLN A 1 226 ? 12.401 -8.586 -0.720 1.00 97.50 226 GLN A N 1
ATOM 1903 C CA . GLN A 1 226 ? 13.018 -9.703 -1.441 1.00 97.50 226 GLN A CA 1
ATOM 1904 C C . GLN A 1 226 ? 12.182 -10.982 -1.323 1.00 97.50 226 GLN A C 1
ATOM 1906 O O . GLN A 1 226 ? 11.966 -11.667 -2.320 1.00 97.50 226 GLN A O 1
ATOM 1911 N N . GLY A 1 227 ? 11.651 -11.259 -0.130 1.00 97.12 227 GLY A N 1
ATOM 1912 C CA . GLY A 1 227 ? 10.756 -12.384 0.109 1.00 97.12 227 GLY A CA 1
ATOM 1913 C C . GLY A 1 227 ? 9.487 -12.312 -0.740 1.00 97.12 227 GLY A C 1
ATOM 1914 O O . GLY A 1 227 ? 9.092 -13.321 -1.306 1.00 97.12 227 GLY A O 1
ATOM 1915 N N . LEU A 1 228 ? 8.864 -11.137 -0.888 1.00 97.56 228 LEU A N 1
ATOM 1916 C CA . LEU A 1 228 ? 7.684 -10.977 -1.749 1.00 97.56 228 LEU A CA 1
ATOM 1917 C C . LEU A 1 228 ? 7.997 -11.159 -3.233 1.00 97.56 228 LEU A C 1
ATOM 1919 O O . LEU A 1 228 ? 7.176 -11.729 -3.942 1.00 97.56 228 LEU A O 1
ATOM 1923 N N . VAL A 1 229 ? 9.156 -10.691 -3.704 1.00 97.19 229 VAL A N 1
ATOM 1924 C CA . VAL A 1 229 ? 9.591 -10.917 -5.094 1.00 97.19 229 VAL A CA 1
ATOM 1925 C C . VAL A 1 229 ? 9.770 -12.415 -5.355 1.00 97.19 229 VAL A C 1
ATOM 1927 O O . VAL A 1 229 ? 9.281 -12.924 -6.361 1.00 97.19 229 VAL A O 1
ATOM 1930 N N . LEU A 1 230 ? 10.403 -13.138 -4.424 1.00 96.12 230 LEU A N 1
ATOM 1931 C CA . LEU A 1 230 ? 10.564 -14.588 -4.522 1.00 96.12 230 LEU A CA 1
ATOM 1932 C C . LEU A 1 230 ? 9.211 -15.312 -4.489 1.00 96.12 230 LEU A C 1
ATOM 1934 O O . LEU A 1 230 ? 8.938 -16.117 -5.370 1.00 96.12 230 LEU A O 1
ATOM 1938 N N . GLN A 1 231 ? 8.334 -14.973 -3.541 1.00 96.06 231 GLN A N 1
ATOM 1939 C CA . GLN A 1 231 ? 6.990 -15.555 -3.451 1.00 96.06 231 GLN A CA 1
ATOM 1940 C C . GLN A 1 231 ? 6.167 -15.293 -4.718 1.00 96.06 231 GLN A C 1
ATOM 1942 O O . GLN A 1 231 ? 5.508 -16.196 -5.221 1.00 96.06 231 GLN A O 1
ATOM 1947 N N . ALA A 1 232 ? 6.220 -14.080 -5.276 1.00 95.75 232 ALA A N 1
ATOM 1948 C CA . ALA A 1 232 ? 5.547 -13.770 -6.534 1.00 95.75 232 ALA A CA 1
ATOM 1949 C C . ALA A 1 232 ? 6.080 -14.626 -7.694 1.00 95.75 232 ALA A C 1
ATOM 1951 O O . ALA A 1 232 ? 5.301 -15.069 -8.532 1.00 95.75 232 ALA A O 1
ATOM 1952 N N . SER A 1 233 ? 7.387 -14.892 -7.728 1.00 93.31 233 SER A N 1
ATOM 1953 C CA . SER A 1 233 ? 7.985 -15.817 -8.690 1.00 93.31 233 SER A CA 1
ATOM 1954 C C . SER A 1 233 ? 7.491 -17.249 -8.482 1.00 93.31 233 SER A C 1
ATOM 1956 O O . SER A 1 233 ? 7.008 -17.862 -9.424 1.00 93.31 233 SER A O 1
ATOM 1958 N N . GLU A 1 234 ? 7.524 -17.771 -7.256 1.00 93.44 234 GLU A N 1
ATOM 1959 C CA . GLU A 1 234 ? 7.092 -19.140 -6.934 1.00 93.44 234 GLU A CA 1
ATOM 1960 C C . GLU A 1 234 ? 5.610 -19.382 -7.257 1.00 93.44 234 GLU A C 1
ATOM 1962 O O . GLU A 1 234 ? 5.272 -20.369 -7.909 1.00 93.44 234 GLU A O 1
ATOM 1967 N N . ILE A 1 235 ? 4.730 -18.456 -6.860 1.00 93.00 235 ILE A N 1
ATOM 1968 C CA . ILE A 1 235 ? 3.278 -18.567 -7.063 1.00 93.00 235 ILE A CA 1
ATOM 1969 C C . ILE A 1 235 ? 2.923 -18.600 -8.555 1.00 93.00 235 ILE A C 1
ATOM 1971 O O . ILE A 1 235 ? 1.990 -19.303 -8.936 1.00 93.00 235 ILE A O 1
ATOM 1975 N N . PHE A 1 236 ? 3.626 -17.830 -9.392 1.00 90.75 236 PHE A N 1
ATOM 1976 C CA . PHE A 1 236 ? 3.244 -17.625 -10.794 1.00 90.75 236 PHE A CA 1
ATOM 1977 C C . PHE A 1 236 ? 4.118 -18.383 -11.805 1.00 90.75 236 PHE A C 1
ATOM 1979 O O . PHE A 1 236 ? 3.650 -18.613 -12.915 1.00 90.75 236 PHE A O 1
ATOM 1986 N N . ASN A 1 237 ? 5.324 -18.826 -11.433 1.00 83.81 237 ASN A N 1
ATOM 1987 C CA . ASN A 1 237 ? 6.132 -19.744 -12.246 1.00 83.81 237 ASN A CA 1
ATOM 1988 C C . ASN A 1 237 ? 5.791 -21.218 -11.974 1.00 83.81 237 ASN A C 1
ATOM 1990 O O . ASN A 1 237 ? 5.970 -22.052 -12.851 1.00 83.81 237 ASN A O 1
ATOM 1994 N N . GLY A 1 238 ? 5.266 -21.559 -10.789 1.00 61.03 238 GLY A N 1
ATOM 1995 C CA . GLY A 1 238 ? 4.865 -22.928 -10.437 1.00 61.03 238 GLY A CA 1
ATOM 1996 C C . GLY A 1 238 ? 3.563 -23.425 -11.084 1.00 61.03 238 GLY A C 1
ATOM 1997 O O . GLY A 1 238 ? 3.108 -24.512 -10.748 1.00 61.03 238 GLY A O 1
ATOM 1998 N N . VAL A 1 239 ? 2.943 -22.639 -11.974 1.00 53.09 239 VAL A N 1
ATOM 1999 C CA . VAL A 1 239 ? 1.693 -22.989 -12.686 1.00 53.09 239 VAL A CA 1
ATOM 2000 C C . VAL A 1 239 ? 1.973 -23.628 -14.060 1.00 53.09 239 VAL A C 1
ATOM 2002 O O . VAL A 1 239 ? 1.048 -23.997 -14.776 1.00 53.09 239 VAL A O 1
ATOM 2005 N N . GLU A 1 240 ? 3.243 -23.831 -14.417 1.00 41.69 240 GLU A N 1
ATOM 2006 C CA . GLU A 1 240 ? 3.642 -24.726 -15.508 1.00 41.69 240 GLU A CA 1
ATOM 2007 C C . GLU A 1 240 ? 4.017 -26.104 -14.939 1.00 41.69 240 GLU A C 1
ATOM 2009 O O . GLU A 1 240 ? 5.189 -26.364 -14.673 1.00 41.69 240 GLU A O 1
ATOM 2014 N N . ASN A 1 241 ? 3.006 -26.945 -14.679 1.00 33.31 241 ASN A N 1
ATOM 2015 C CA . ASN A 1 241 ? 3.017 -28.419 -14.788 1.00 33.31 241 ASN A CA 1
ATOM 2016 C C . ASN A 1 241 ? 1.619 -28.990 -14.516 1.00 33.31 241 ASN A C 1
ATOM 2018 O O . ASN A 1 241 ? 1.106 -28.796 -13.390 1.00 33.31 241 ASN A O 1
#

Foldseek 3Di:
DPVVVVVVVVVVVVVVVVVVVVVVVVVVVVPDPDDDDDFFFWKWFFAPDDPDDDPPDDRTDDGWGFHDDPDPQWTWTAHPVGRIDPDIDHNVRIDGDPPDDALLVQVLVLLPFCPPVDDDFDDQQDDPPDDLVVSLVSLVVQLVVCVVPPDFLSNLQSLLVVLCSLPPVDPDPVSSVVSLVVDDPLSNQQSVLSNLLCVQVHSRSSRSRDRDGSVSSNPDDPVSSVVSSVSSCCVRVVPPD

Organism: Rhizophagus irregularis (strain DAOM 197198w) (NCBI:txid1432141)

Secondary structure (DSSP, 8-state):
--HHHHHHHHHHHHHHHHHHHHHHHHHHHHT-------TT-EEEEE----TTPPTT---EEEEEEEEEE-STTEEEEE-TTSPBPSS-EEGGGEEE------HHHHHHHHHT---SSS--PPPPSS-TTS-HHHHHHHHHHHHHHHTTS--HHHHHHHHHHHHHIIIII-SSHHHHHHHHTTS-HHHHHHHHHHHHHTTTTHHHHHHH-SS--HHHHHH--HHHHHHHHHHHHHHHHTT--

pLDDT: mean 89.02, std 11.5, range [33.31, 98.25]